Protein AF-A0A816VJY2-F1 (afdb_monomer_lite)

Radius of gyration: 34.93 Å; chains: 1; bounding box: 74×33×105 Å

Sequence (184 aa):
MNKKIMSILAKRDAAVLERDQASSAKKEALARPDPRCFYSFLPLLALAAREEALQQRDKALTERDKALIEKDDAFAALQHHVKSLNFALSEEKCCEGDDDWYCNDVGLIFDERRTMQVLVCTCTDSLHISVTNGGNGGWQSSCCTATLSQHPLPQVPNKRHSRVGGKKMSGNVFSRLLSLAEMI

pLDDT: mean 71.26, std 17.76, range [32.16, 97.38]

Secondary structure (DSSP, 8-state):
--HHHHHHHHHHHHHHHHHHHHHHHHHHHHHS--TT-HHHHHHHHHHHHHHHHHHHHHHHHHHHHHHHHHHHHHHHHHHHHHHHHHHHHHS--------------------TT--------TTSSS----EEE-GGG-EEESSB-SS-B-SSPPBPTTSTTPBPP-PBPPHHHHHHHHHHHTT-

Organism: Brassica napus (NCBI:txid3708)

InterPro domains:
  IPR010409 GAGA-binding transcriptional activator [PF06217] (1-86)
  IPR010409 GAGA-binding transcriptional activator [PF06217] (110-179)
  IPR010409 GAGA-binding transcriptional activator [PTHR31421] (114-179)
  IPR010409 GAGA-binding transcriptional activator [SM01226] (1-179)

Foldseek 3Di:
DDPVVVVVVVVVVVVVVVVVVVVVVVVVVVVPDDVVPVPVCVVVVVVVVVVVVVVVVVVVVVVVVVVVVVVVVVVVVVVVVVVVVVVVVVVPDPDDDDDDDDPDDDDPPPPPPPPPPQDDDPLDPDRDSQWDAPPPQGIWGQAAAPVGGGPRADCDPPDPPHHDIHDTDGNVVRVVVVVVVVVD

Structure (mmCIF, N/CA/C/O backbone):
data_AF-A0A816VJY2-F1
#
_entry.id   AF-A0A816VJY2-F1
#
loop_
_atom_site.group_PDB
_atom_site.id
_atom_site.type_symbol
_atom_site.label_atom_id
_atom_site.label_alt_id
_atom_site.label_comp_id
_atom_site.label_asym_id
_atom_site.label_entity_id
_atom_site.label_seq_id
_atom_site.pdbx_PDB_ins_code
_atom_site.Cartn_x
_atom_site.Cartn_y
_atom_site.Cartn_z
_atom_site.occupancy
_atom_site.B_iso_or_equiv
_atom_site.auth_seq_id
_atom_site.auth_comp_id
_atom_site.auth_asym_id
_atom_site.auth_atom_id
_atom_site.pdbx_PDB_model_num
ATOM 1 N N . MET A 1 1 ? 17.382 -5.818 57.365 1.00 59.31 1 MET A N 1
ATOM 2 C CA . MET A 1 1 ? 15.947 -5.475 57.207 1.00 59.31 1 MET A CA 1
ATOM 3 C C . MET A 1 1 ? 15.169 -5.983 58.414 1.00 59.31 1 MET A C 1
ATOM 5 O O . MET A 1 1 ? 15.406 -7.106 58.841 1.00 59.31 1 MET A O 1
ATOM 9 N N . ASN A 1 2 ? 14.311 -5.163 59.023 1.00 86.12 2 ASN A N 1
ATOM 10 C CA . ASN A 1 2 ? 13.613 -5.536 60.259 1.00 86.12 2 ASN A CA 1
ATOM 11 C C . ASN A 1 2 ? 12.489 -6.551 59.958 1.00 86.12 2 ASN A C 1
ATOM 13 O O . ASN A 1 2 ? 11.699 -6.325 59.042 1.00 86.12 2 ASN A O 1
ATOM 17 N N . LYS A 1 3 ? 12.385 -7.648 60.725 1.00 84.19 3 LYS A N 1
ATOM 18 C CA . LYS A 1 3 ? 11.375 -8.713 60.511 1.00 84.19 3 LYS A CA 1
ATOM 19 C C . LYS A 1 3 ? 9.937 -8.171 60.495 1.00 84.19 3 LYS A C 1
ATOM 21 O O . LYS A 1 3 ? 9.092 -8.674 59.761 1.00 84.19 3 LYS A O 1
ATOM 26 N N . LYS A 1 4 ? 9.674 -7.098 61.249 1.00 84.75 4 LYS A N 1
ATOM 27 C CA . LYS A 1 4 ? 8.376 -6.406 61.257 1.00 84.75 4 LYS A CA 1
ATOM 28 C C . LYS A 1 4 ? 8.076 -5.703 59.931 1.00 84.75 4 LYS A C 1
ATOM 30 O O . LYS A 1 4 ? 6.946 -5.756 59.469 1.00 84.75 4 LYS A O 1
ATOM 35 N N . ILE A 1 5 ? 9.084 -5.104 59.296 1.00 86.81 5 ILE A N 1
ATOM 36 C CA . ILE A 1 5 ? 8.931 -4.412 58.007 1.00 86.81 5 ILE A CA 1
ATOM 37 C C . ILE A 1 5 ? 8.571 -5.421 56.909 1.00 86.81 5 ILE A C 1
ATOM 39 O O . ILE A 1 5 ? 7.642 -5.178 56.150 1.00 86.81 5 ILE A O 1
ATOM 43 N N . MET A 1 6 ? 9.209 -6.596 56.892 1.00 84.25 6 MET A N 1
ATOM 44 C CA . MET A 1 6 ? 8.864 -7.676 55.953 1.00 84.25 6 MET A CA 1
ATOM 45 C C . MET A 1 6 ? 7.444 -8.213 56.154 1.00 84.25 6 MET A C 1
ATOM 47 O O . MET A 1 6 ? 6.725 -8.434 55.188 1.00 84.25 6 MET A O 1
ATOM 51 N N . SER A 1 7 ? 7.018 -8.372 57.410 1.00 89.31 7 SER A N 1
ATOM 52 C CA . SER A 1 7 ? 5.649 -8.783 57.747 1.00 89.31 7 SER A CA 1
ATOM 53 C C . SER A 1 7 ? 4.601 -7.766 57.278 1.00 89.31 7 SER A C 1
ATOM 55 O O . SER A 1 7 ? 3.540 -8.151 56.795 1.00 89.31 7 SER A O 1
ATOM 57 N N . ILE A 1 8 ? 4.896 -6.468 57.390 1.00 89.06 8 ILE A N 1
ATOM 58 C CA . ILE A 1 8 ? 3.996 -5.393 56.954 1.00 89.06 8 ILE A CA 1
ATOM 59 C C . ILE A 1 8 ? 3.926 -5.320 55.424 1.00 89.06 8 ILE A C 1
ATOM 61 O O . ILE A 1 8 ? 2.829 -5.197 54.884 1.00 89.06 8 ILE A O 1
ATOM 65 N N . LEU A 1 9 ? 5.062 -5.437 54.731 1.00 86.31 9 LEU A N 1
ATOM 66 C CA . LEU A 1 9 ? 5.108 -5.453 53.265 1.00 86.31 9 LEU A CA 1
ATOM 67 C C . LEU A 1 9 ? 4.365 -6.667 52.701 1.00 86.31 9 LEU A C 1
ATOM 69 O O . LEU A 1 9 ? 3.466 -6.486 51.895 1.00 86.31 9 LEU A O 1
ATOM 73 N N . ALA A 1 10 ? 4.604 -7.867 53.237 1.00 88.31 10 ALA A N 1
ATOM 74 C CA . ALA A 1 10 ? 3.893 -9.073 52.813 1.00 88.31 10 ALA A CA 1
ATOM 75 C C . ALA A 1 10 ? 2.367 -8.963 52.997 1.00 88.31 10 ALA A C 1
ATOM 77 O O . ALA A 1 10 ? 1.599 -9.384 52.136 1.00 88.31 10 ALA A O 1
ATOM 78 N N . LYS A 1 11 ? 1.908 -8.353 54.099 1.00 93.50 11 LYS A N 1
ATOM 79 C CA . LYS A 1 11 ? 0.476 -8.093 54.326 1.00 93.50 11 LYS A CA 1
ATOM 80 C C . LYS A 1 11 ? -0.091 -7.064 53.354 1.00 93.50 11 LYS A C 1
ATOM 82 O O . LYS A 1 11 ? -1.226 -7.207 52.910 1.00 93.50 11 LYS A O 1
ATOM 87 N N . ARG A 1 12 ? 0.677 -6.020 53.040 1.00 94.12 12 ARG A N 1
ATOM 88 C CA . ARG A 1 12 ? 0.283 -4.998 52.070 1.00 94.12 12 ARG A CA 1
ATOM 89 C C . ARG A 1 12 ? 0.207 -5.587 50.664 1.00 94.12 12 ARG A C 1
ATOM 91 O O . ARG A 1 12 ? -0.765 -5.306 49.977 1.00 94.12 12 ARG A O 1
ATOM 98 N N . ASP A 1 13 ? 1.172 -6.406 50.271 1.00 94.31 13 ASP A N 1
ATOM 99 C CA . ASP A 1 13 ? 1.213 -7.045 48.956 1.00 94.31 13 ASP A CA 1
ATOM 100 C C . ASP A 1 13 ? 0.058 -8.040 48.797 1.00 94.31 13 ASP A C 1
ATOM 102 O O . ASP A 1 13 ? -0.634 -8.005 47.783 1.00 94.31 13 ASP A O 1
ATOM 106 N N . ALA A 1 14 ? -0.256 -8.820 49.839 1.00 93.19 14 ALA A N 1
ATOM 107 C CA . ALA A 1 14 ? -1.463 -9.646 49.872 1.00 93.19 14 ALA A CA 1
ATOM 108 C C . ALA A 1 14 ? -2.741 -8.795 49.746 1.00 93.19 14 ALA A C 1
ATOM 110 O O . ALA A 1 14 ? -3.601 -9.084 48.924 1.00 93.19 14 ALA A O 1
ATOM 111 N N . ALA A 1 15 ? -2.848 -7.689 50.487 1.00 93.81 15 ALA A N 1
ATOM 112 C CA . ALA A 1 15 ? -4.004 -6.793 50.401 1.00 93.81 15 ALA A CA 1
ATOM 113 C C . ALA A 1 15 ? -4.119 -6.061 49.048 1.00 93.81 15 ALA A C 1
ATOM 115 O O . ALA A 1 15 ? -5.211 -5.655 48.651 1.00 93.81 15 ALA A O 1
ATOM 116 N N . VAL A 1 16 ? -3.003 -5.833 48.353 1.00 93.00 16 VAL A N 1
ATOM 117 C CA . VAL A 1 16 ? -2.990 -5.291 46.989 1.00 93.00 16 VAL A CA 1
ATOM 118 C C . VAL A 1 16 ? -3.475 -6.348 46.007 1.00 93.00 16 VAL A C 1
ATOM 120 O O . VAL A 1 16 ? -4.380 -6.052 45.234 1.00 93.00 16 VAL A O 1
ATOM 123 N N . LEU A 1 17 ? -2.967 -7.575 46.116 1.00 90.50 17 LEU A N 1
ATOM 124 C CA . LEU A 1 17 ? -3.372 -8.698 45.278 1.00 90.50 17 LEU A CA 1
ATOM 125 C C . LEU A 1 17 ? -4.879 -8.978 45.387 1.00 90.50 17 LEU A C 1
ATOM 127 O O . LEU A 1 17 ? -5.555 -9.078 44.370 1.00 90.50 17 LEU A O 1
ATOM 131 N N . GLU A 1 18 ? -5.424 -9.011 46.604 1.00 92.75 18 GLU A N 1
ATOM 132 C CA . GLU A 1 18 ? -6.861 -9.206 46.859 1.00 92.75 18 GLU A CA 1
ATOM 133 C C . GLU A 1 18 ? -7.718 -8.080 46.261 1.00 92.75 18 GLU A C 1
ATOM 135 O O . GLU A 1 18 ? -8.782 -8.317 45.692 1.00 92.75 18 GLU A O 1
ATOM 140 N N . ARG A 1 19 ? -7.252 -6.828 46.341 1.00 92.62 19 ARG A N 1
ATOM 141 C CA . ARG A 1 19 ? -7.950 -5.686 45.734 1.00 92.62 19 ARG A CA 1
ATOM 142 C C . ARG A 1 19 ? -7.937 -5.767 44.216 1.00 92.62 19 ARG A C 1
ATOM 144 O O . ARG A 1 19 ? -8.938 -5.437 43.586 1.00 92.62 19 ARG A O 1
ATOM 151 N N . ASP A 1 20 ? -6.815 -6.174 43.639 1.00 91.12 20 ASP A N 1
ATOM 152 C CA . ASP A 1 20 ? -6.662 -6.293 42.195 1.00 91.12 20 ASP A CA 1
ATOM 153 C C . ASP A 1 20 ? -7.500 -7.460 41.660 1.00 91.12 20 ASP A C 1
ATOM 155 O O . ASP A 1 20 ? -8.169 -7.291 40.643 1.00 91.12 20 ASP A O 1
ATOM 159 N N . GLN A 1 21 ? -7.583 -8.572 42.399 1.00 92.12 21 GLN A N 1
ATOM 160 C CA . GLN A 1 21 ? -8.510 -9.680 42.137 1.00 92.12 21 GLN A CA 1
ATOM 161 C C . GLN A 1 21 ? -9.979 -9.256 42.278 1.00 92.12 21 GLN A C 1
ATOM 163 O O . GLN A 1 21 ? -10.809 -9.584 41.434 1.00 92.12 21 GLN A O 1
ATOM 168 N N . ALA A 1 22 ? -10.324 -8.471 43.299 1.00 88.25 22 ALA A N 1
ATOM 169 C CA . ALA A 1 22 ? -11.673 -7.925 43.447 1.00 88.25 22 ALA A CA 1
ATOM 170 C C . ALA A 1 22 ? -12.011 -6.922 42.328 1.00 88.25 22 ALA A C 1
ATOM 172 O O . ALA A 1 22 ? -13.150 -6.853 41.867 1.00 88.25 22 ALA A O 1
ATOM 173 N N . SER A 1 23 ? -11.025 -6.149 41.866 1.00 78.31 23 SER A N 1
ATOM 174 C CA . SER A 1 23 ? -11.162 -5.201 40.759 1.00 78.31 23 SER A CA 1
ATOM 175 C C . SER A 1 23 ? -11.310 -5.921 39.420 1.00 78.31 23 SER A C 1
ATOM 177 O O . SER A 1 23 ? -12.161 -5.532 38.621 1.00 78.31 23 SER A O 1
ATOM 179 N N . SER A 1 24 ? -10.552 -6.995 39.176 1.00 80.81 24 SER A N 1
ATOM 180 C CA . SER A 1 24 ? -10.701 -7.822 37.976 1.00 80.81 24 SER A CA 1
ATOM 181 C C . SER A 1 24 ? -12.036 -8.565 37.975 1.00 80.81 24 SER A C 1
ATOM 183 O O . SER A 1 24 ? -12.754 -8.474 36.985 1.00 80.81 24 SER A O 1
ATOM 185 N N . ALA A 1 25 ? -12.447 -9.160 39.099 1.00 82.50 25 ALA A N 1
ATOM 186 C CA . ALA A 1 25 ? -13.754 -9.804 39.239 1.00 82.50 25 ALA A CA 1
ATOM 187 C C . ALA A 1 25 ? -14.914 -8.810 39.059 1.00 82.50 25 ALA A C 1
ATOM 189 O O . ALA A 1 25 ? -15.910 -9.113 38.406 1.00 82.50 25 ALA A O 1
ATOM 190 N N . LYS A 1 26 ? -14.789 -7.581 39.581 1.00 79.88 26 LYS A N 1
ATOM 191 C CA . LYS A 1 26 ? -15.783 -6.518 39.375 1.00 79.88 26 LYS A CA 1
ATOM 192 C C . LYS A 1 26 ? -15.830 -6.049 37.920 1.00 79.88 26 LYS A C 1
ATOM 194 O O . LYS A 1 26 ? -16.917 -5.786 37.415 1.00 79.88 26 LYS A O 1
ATOM 199 N N . LYS A 1 27 ? -14.681 -5.944 37.243 1.00 77.50 27 LYS A N 1
ATOM 200 C CA . LYS A 1 27 ? -14.611 -5.639 35.804 1.00 77.50 27 LYS A CA 1
ATOM 201 C C . LYS A 1 27 ? -15.252 -6.744 34.972 1.00 77.50 27 LYS A C 1
ATOM 203 O O . LYS A 1 27 ? -15.983 -6.430 34.046 1.00 77.50 27 LYS A O 1
ATOM 208 N N . GLU A 1 28 ? -15.041 -8.004 35.330 1.00 74.06 28 GLU A N 1
ATOM 209 C CA . GLU A 1 28 ? -15.645 -9.164 34.670 1.00 74.06 28 GLU A CA 1
ATOM 210 C C . GLU A 1 28 ? -17.163 -9.237 34.913 1.00 74.06 28 GLU A C 1
ATOM 212 O O . GLU A 1 28 ? -17.935 -9.513 33.998 1.00 74.06 28 GLU A O 1
ATOM 217 N N . ALA A 1 29 ? -17.623 -8.870 36.114 1.00 71.56 29 ALA A N 1
ATOM 218 C CA . ALA A 1 29 ? -19.044 -8.728 36.426 1.00 71.56 29 ALA A CA 1
ATOM 219 C C . ALA A 1 29 ? -19.709 -7.551 35.689 1.00 71.56 29 ALA A C 1
ATOM 221 O O . ALA A 1 29 ? -20.860 -7.676 35.287 1.00 71.56 29 ALA A O 1
ATOM 222 N N . LEU A 1 30 ? -18.998 -6.433 35.477 1.00 67.25 30 LEU A N 1
ATOM 223 C CA . LEU A 1 30 ? -19.461 -5.318 34.635 1.00 67.25 30 LEU A CA 1
ATOM 224 C C . LEU A 1 30 ? -19.390 -5.634 33.135 1.00 67.25 30 LEU A C 1
ATOM 226 O O . LEU A 1 30 ? -20.190 -5.110 32.365 1.00 67.25 30 LEU A O 1
ATOM 230 N N . ALA A 1 31 ? -18.443 -6.477 32.721 1.00 66.81 31 ALA A N 1
ATOM 231 C CA . ALA A 1 31 ? -18.382 -7.029 31.372 1.00 66.81 31 ALA A CA 1
ATOM 232 C C . ALA A 1 31 ? -19.520 -8.029 31.123 1.00 66.81 31 ALA A C 1
ATOM 234 O O . ALA A 1 31 ? -19.847 -8.308 29.969 1.00 66.81 31 ALA A O 1
ATOM 235 N N . ARG A 1 32 ? -20.156 -8.536 32.192 1.00 62.22 32 ARG A N 1
ATOM 236 C CA . ARG A 1 32 ? -21.407 -9.279 32.103 1.00 62.22 32 ARG A CA 1
ATOM 237 C C . ARG A 1 32 ? -22.553 -8.293 31.834 1.00 62.22 32 ARG A C 1
ATOM 239 O O . ARG A 1 32 ? -22.927 -7.521 32.713 1.00 62.22 32 ARG A O 1
ATOM 246 N N . PRO A 1 33 ? -23.124 -8.299 30.628 1.00 64.19 33 PRO A N 1
ATOM 247 C CA . PRO A 1 33 ? -24.104 -7.306 30.225 1.00 64.19 33 PRO A CA 1
ATOM 248 C C . PRO A 1 33 ? -25.471 -7.673 30.781 1.00 64.19 33 PRO A C 1
ATOM 250 O O . PRO A 1 33 ? -25.868 -8.840 30.767 1.00 64.19 33 PRO A O 1
ATOM 253 N N . ASP A 1 34 ? -26.203 -6.668 31.249 1.00 63.69 34 ASP A N 1
ATOM 254 C CA . ASP A 1 34 ? -27.558 -6.845 31.755 1.00 63.69 34 ASP A CA 1
ATOM 255 C C . ASP A 1 34 ? -28.472 -7.399 30.634 1.00 63.69 34 ASP A C 1
ATOM 257 O O . ASP A 1 34 ? -28.617 -6.753 29.587 1.00 63.69 34 ASP A O 1
ATOM 261 N N . PRO A 1 35 ? -29.102 -8.580 30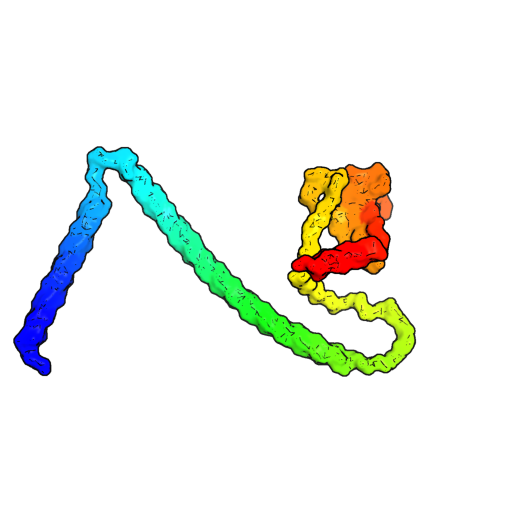.805 1.00 63.22 35 PRO A N 1
ATOM 262 C CA . PRO A 1 35 ? -29.926 -9.210 29.768 1.00 63.22 35 PRO 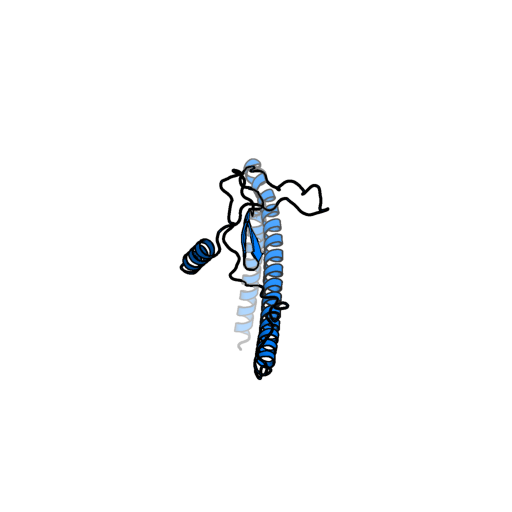A CA 1
ATOM 263 C C . PRO A 1 35 ? -31.168 -8.390 29.384 1.00 63.22 35 PRO A C 1
ATOM 265 O O . PRO A 1 35 ? -31.820 -8.686 28.383 1.00 63.22 35 PRO A O 1
ATOM 268 N N . ARG A 1 36 ? -31.500 -7.341 30.148 1.00 62.25 36 ARG A N 1
ATOM 269 C CA . ARG A 1 36 ? -32.596 -6.407 29.851 1.00 62.25 36 ARG A CA 1
ATOM 270 C C . ARG A 1 36 ? -32.274 -5.403 28.733 1.00 62.25 36 ARG A C 1
ATOM 272 O O . ARG A 1 36 ? -33.197 -4.817 28.177 1.00 62.25 36 ARG A O 1
ATOM 279 N N . CYS A 1 37 ? -31.006 -5.244 28.346 1.00 60.88 37 CYS A N 1
ATOM 280 C CA . CYS A 1 37 ? -30.547 -4.294 27.320 1.00 60.88 37 CYS A CA 1
ATOM 281 C C . CYS A 1 37 ? -30.286 -4.963 25.952 1.00 60.88 37 CYS A C 1
ATOM 283 O O . CYS A 1 37 ? -29.296 -4.691 25.273 1.00 60.88 37 CYS A O 1
ATOM 285 N N . PHE A 1 38 ? -31.187 -5.856 25.540 1.00 59.09 38 PHE A N 1
ATOM 286 C CA . PHE A 1 38 ? -31.054 -6.739 24.373 1.00 59.09 38 PHE A CA 1
ATOM 287 C C . PHE A 1 38 ? -30.699 -6.018 23.051 1.00 59.09 38 PHE A C 1
ATOM 289 O O . PHE A 1 38 ? -29.926 -6.538 22.249 1.00 59.09 38 PHE A O 1
ATOM 296 N N . TYR A 1 39 ? -31.190 -4.791 22.841 1.00 60.66 39 TYR A N 1
ATOM 297 C CA . TYR A 1 39 ? -30.964 -4.025 21.604 1.00 60.66 39 TYR A CA 1
ATOM 298 C C . TYR A 1 39 ? -29.631 -3.264 21.545 1.00 60.66 39 TYR A C 1
ATOM 300 O O . TYR A 1 39 ? -29.168 -2.942 20.454 1.00 60.66 39 TYR A O 1
ATOM 308 N N . SER A 1 40 ? -28.973 -3.008 22.678 1.00 60.91 40 SER A N 1
ATOM 309 C CA . SER A 1 40 ? -27.663 -2.338 22.707 1.00 60.91 40 SER A CA 1
ATOM 310 C C . SER A 1 40 ? -26.483 -3.313 22.728 1.00 60.91 40 SER A C 1
ATOM 312 O O . SER A 1 40 ? -25.340 -2.871 22.659 1.00 60.91 40 SER A O 1
ATOM 314 N N . PHE A 1 41 ? -26.735 -4.625 22.826 1.00 61.78 41 PHE A N 1
ATOM 315 C CA . PHE A 1 41 ? -25.690 -5.636 23.026 1.00 61.78 41 PHE A CA 1
ATOM 316 C C . PHE A 1 41 ? -25.299 -6.435 21.768 1.00 61.78 41 PHE A C 1
ATOM 318 O O . PHE A 1 41 ? -24.153 -6.863 21.646 1.00 61.78 41 PHE A O 1
ATOM 325 N N . LEU A 1 42 ? -26.194 -6.551 20.779 1.00 62.09 42 LEU A N 1
ATOM 326 C CA . LEU A 1 42 ? -25.863 -7.062 19.436 1.00 62.09 42 LEU A CA 1
ATOM 327 C C . LEU A 1 42 ? -24.631 -6.383 18.791 1.00 62.09 42 LEU A C 1
ATOM 329 O O . LEU A 1 42 ? -23.819 -7.087 18.188 1.00 62.09 42 LEU A O 1
ATOM 333 N N . PRO A 1 43 ? -24.423 -5.059 18.944 1.00 64.38 43 PRO A N 1
ATOM 334 C CA . PRO A 1 43 ? -23.211 -4.396 18.475 1.00 64.38 43 PRO A CA 1
ATOM 335 C C . PRO A 1 43 ? -21.931 -4.873 19.168 1.00 64.38 43 PRO A C 1
ATOM 337 O O . PRO A 1 43 ? -20.887 -4.878 18.529 1.00 64.38 43 PRO A O 1
ATOM 340 N N . LEU A 1 44 ? -21.972 -5.290 20.440 1.00 66.19 44 LEU A N 1
ATOM 341 C CA . LEU A 1 44 ? -20.755 -5.593 21.205 1.00 66.19 44 LEU A CA 1
ATOM 342 C C . LEU A 1 44 ? -20.089 -6.901 20.757 1.00 66.19 44 LEU A C 1
ATOM 344 O O . LEU A 1 44 ? -18.869 -6.961 20.645 1.00 66.19 44 LEU A O 1
ATOM 348 N N . LEU A 1 45 ? -20.880 -7.924 20.420 1.00 67.31 45 LEU A N 1
ATOM 349 C CA . LEU A 1 45 ? -20.351 -9.173 19.859 1.00 67.31 45 LEU A CA 1
ATOM 350 C C . LEU A 1 45 ? -19.760 -8.952 18.453 1.00 67.31 45 LEU A C 1
ATOM 352 O O . LEU A 1 45 ? -18.731 -9.522 18.100 1.00 67.31 45 LEU A O 1
ATOM 356 N N . ALA A 1 46 ? -20.391 -8.077 17.663 1.00 66.88 46 ALA A N 1
ATOM 357 C CA . ALA A 1 46 ? -19.897 -7.680 16.347 1.00 66.88 46 ALA A CA 1
ATOM 358 C C . ALA A 1 46 ? -18.632 -6.804 16.426 1.00 66.88 46 ALA A C 1
ATOM 360 O O . ALA A 1 46 ? -17.784 -6.868 15.537 1.00 66.88 46 ALA A O 1
ATOM 361 N N . LEU A 1 47 ? -18.494 -5.995 17.480 1.00 72.25 47 LEU A N 1
ATOM 362 C CA . LEU A 1 47 ? -17.293 -5.210 17.764 1.00 72.25 47 LEU A CA 1
ATOM 363 C C . LEU A 1 47 ? -16.131 -6.112 18.182 1.00 72.25 47 LEU A C 1
ATOM 365 O O . LEU A 1 47 ? -15.058 -5.966 17.614 1.00 72.25 47 LEU A O 1
ATOM 369 N N . ALA A 1 48 ? -16.358 -7.101 19.051 1.00 76.56 48 ALA A N 1
ATOM 370 C CA . ALA A 1 48 ? -15.332 -8.077 19.422 1.00 76.56 48 ALA A CA 1
ATOM 371 C C . ALA A 1 48 ? -14.816 -8.865 18.201 1.00 76.56 48 ALA A C 1
ATOM 373 O O . ALA A 1 48 ? -13.612 -8.946 17.973 1.00 76.56 48 ALA A O 1
ATOM 374 N N . ALA A 1 49 ? -15.719 -9.343 17.335 1.00 78.00 49 ALA A N 1
ATOM 375 C CA . ALA A 1 49 ? -15.332 -10.011 16.089 1.00 78.00 49 ALA A CA 1
ATOM 376 C C . ALA A 1 49 ? -14.555 -9.086 15.126 1.00 78.00 49 ALA A C 1
ATOM 378 O O . ALA A 1 49 ? -13.655 -9.526 14.408 1.00 78.00 49 ALA A O 1
ATOM 379 N N . ARG A 1 50 ? -14.881 -7.786 15.099 1.00 84.88 50 ARG A N 1
ATOM 380 C CA . ARG A 1 50 ? -14.125 -6.787 14.328 1.00 84.88 50 ARG A CA 1
ATOM 381 C C . ARG A 1 50 ? -12.754 -6.509 14.926 1.00 84.88 50 ARG A C 1
ATOM 383 O O . ARG A 1 50 ? -11.804 -6.375 14.167 1.00 84.88 50 ARG A O 1
ATOM 390 N N . GLU A 1 51 ? -12.646 -6.408 16.242 1.00 89.44 51 GLU A N 1
ATOM 391 C CA . GLU A 1 51 ? -11.378 -6.190 16.937 1.00 89.44 51 GLU A CA 1
ATOM 392 C C . GLU A 1 51 ? -10.419 -7.361 16.710 1.00 89.44 51 GLU A C 1
ATOM 394 O O . GLU A 1 51 ? -9.252 -7.135 16.399 1.00 89.44 51 GLU A O 1
ATOM 399 N N . GLU A 1 52 ? -10.913 -8.601 16.726 1.00 89.06 52 GLU A N 1
ATOM 400 C CA . GLU A 1 52 ? -10.123 -9.781 16.356 1.00 89.06 52 GLU A CA 1
ATOM 401 C C . GLU A 1 52 ? -9.645 -9.719 14.896 1.00 89.06 52 GLU A C 1
ATOM 403 O O . GLU A 1 52 ? -8.470 -9.968 14.611 1.00 89.06 52 GLU A O 1
ATOM 408 N N . ALA A 1 53 ? -10.520 -9.328 13.963 1.00 88.25 53 ALA A N 1
ATOM 409 C CA . ALA A 1 53 ? -10.160 -9.170 12.554 1.00 88.25 53 ALA A CA 1
ATOM 410 C C .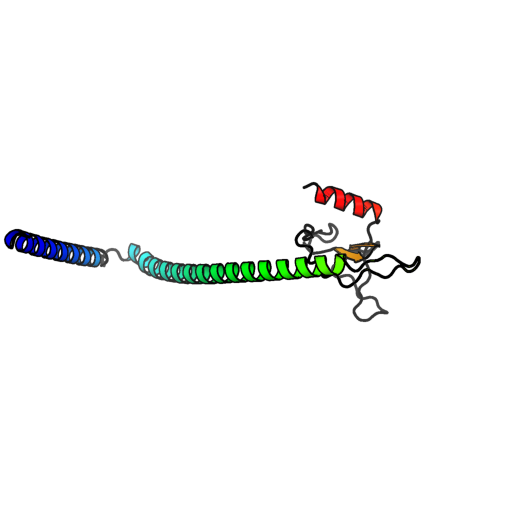 ALA A 1 53 ? -9.141 -8.037 12.325 1.00 88.25 53 ALA A C 1
ATOM 412 O O . ALA A 1 53 ? -8.238 -8.166 11.495 1.00 88.25 53 ALA A O 1
ATOM 413 N N . LEU A 1 54 ? -9.256 -6.931 13.064 1.00 90.69 54 LEU A N 1
ATOM 414 C CA . LEU A 1 54 ? -8.286 -5.836 13.034 1.00 90.69 54 LEU A CA 1
ATOM 415 C C . LEU A 1 54 ? -6.943 -6.284 13.607 1.00 90.69 54 LEU A C 1
ATOM 417 O O . LEU A 1 54 ? -5.918 -6.065 12.973 1.00 90.69 54 LEU A O 1
ATOM 421 N N . GLN A 1 55 ? -6.941 -7.020 14.717 1.00 94.25 55 GLN A N 1
ATOM 422 C CA . GLN A 1 55 ? -5.714 -7.548 15.305 1.00 94.25 55 GLN A CA 1
ATOM 423 C C . GLN A 1 55 ? -5.002 -8.538 14.371 1.00 94.25 55 GLN A C 1
ATOM 425 O O . GLN A 1 55 ? -3.773 -8.556 14.303 1.00 94.25 55 GLN A O 1
ATOM 430 N N . GLN A 1 56 ? -5.750 -9.362 13.634 1.00 94.25 56 GLN A N 1
ATOM 431 C CA . GLN A 1 56 ? -5.180 -10.234 12.604 1.00 94.25 56 GLN A CA 1
ATOM 432 C C . GLN A 1 56 ? -4.562 -9.429 11.455 1.00 94.25 56 GLN A C 1
ATOM 434 O O . GLN A 1 56 ? -3.456 -9.741 11.016 1.00 94.25 56 GLN A O 1
ATOM 439 N N . ARG A 1 57 ? -5.237 -8.370 10.995 1.00 95.25 57 ARG A N 1
ATOM 440 C CA . ARG A 1 57 ? -4.699 -7.467 9.968 1.00 95.25 57 ARG A CA 1
ATOM 441 C C . ARG A 1 57 ? -3.440 -6.752 10.432 1.00 95.25 57 ARG A C 1
ATOM 443 O O . ARG A 1 57 ? -2.481 -6.703 9.672 1.00 95.25 57 ARG A O 1
ATOM 450 N N . ASP A 1 58 ? -3.427 -6.233 11.651 1.00 96.44 58 ASP A N 1
ATOM 451 C CA . ASP A 1 58 ? -2.273 -5.519 12.194 1.00 96.44 58 ASP A CA 1
ATOM 452 C C . ASP A 1 58 ? -1.064 -6.453 12.310 1.00 96.44 58 ASP A C 1
ATOM 454 O O . ASP A 1 58 ? 0.034 -6.084 11.903 1.00 96.44 58 ASP A O 1
ATOM 458 N N . LYS A 1 59 ? -1.265 -7.707 12.740 1.00 96.19 59 LYS A N 1
ATOM 459 C CA . LYS A 1 59 ? -0.213 -8.738 12.700 1.00 96.19 59 LYS A CA 1
ATOM 460 C C . LYS A 1 59 ? 0.323 -8.942 11.281 1.00 96.19 59 LYS A C 1
ATOM 462 O O . LYS A 1 59 ? 1.530 -8.833 11.076 1.00 96.19 59 LYS A O 1
ATOM 467 N N . ALA A 1 60 ? -0.556 -9.134 10.299 1.00 95.00 60 ALA A N 1
ATOM 468 C CA . ALA A 1 60 ? -0.152 -9.305 8.903 1.00 95.00 60 ALA A CA 1
ATOM 469 C C . ALA A 1 60 ? 0.587 -8.074 8.338 1.00 95.00 60 ALA A C 1
ATOM 471 O O . ALA A 1 60 ? 1.540 -8.221 7.576 1.00 95.00 60 ALA A O 1
ATOM 472 N N . LEU A 1 61 ? 0.192 -6.857 8.728 1.00 95.44 61 LEU A N 1
ATOM 473 C CA . LEU A 1 61 ? 0.889 -5.629 8.340 1.00 95.44 61 LEU A CA 1
ATOM 474 C C . LEU A 1 61 ? 2.283 -5.558 8.960 1.00 95.44 61 LEU A C 1
ATOM 476 O O . LEU A 1 61 ? 3.236 -5.281 8.242 1.00 95.44 61 LEU A O 1
ATOM 480 N N . THR A 1 62 ? 2.430 -5.892 10.245 1.00 95.62 62 THR A N 1
ATOM 481 C CA . THR A 1 62 ? 3.756 -5.929 10.882 1.00 95.62 62 THR A CA 1
ATOM 482 C C . THR A 1 62 ? 4.679 -6.978 10.264 1.00 95.62 62 THR A C 1
ATOM 484 O O . THR A 1 62 ? 5.878 -6.743 10.150 1.00 95.62 62 THR A O 1
ATOM 487 N N . GLU A 1 63 ? 4.147 -8.127 9.842 1.00 95.50 63 GLU A N 1
ATOM 488 C CA . GLU A 1 63 ? 4.912 -9.154 9.126 1.00 95.50 63 GLU A CA 1
ATOM 489 C C . GLU A 1 63 ? 5.330 -8.674 7.734 1.00 95.50 63 GLU A C 1
ATOM 491 O O . GLU A 1 63 ? 6.493 -8.809 7.355 1.00 95.50 63 GLU A O 1
ATOM 496 N N . ARG A 1 64 ? 4.412 -8.041 6.997 1.00 97.00 64 ARG A N 1
ATOM 497 C CA . ARG A 1 64 ? 4.702 -7.427 5.698 1.00 97.00 64 ARG A CA 1
ATOM 498 C C . ARG A 1 64 ? 5.770 -6.341 5.809 1.00 97.00 64 ARG A C 1
ATOM 500 O O . ARG A 1 64 ? 6.670 -6.296 4.978 1.00 97.00 64 ARG A O 1
ATOM 507 N N . ASP A 1 65 ? 5.678 -5.475 6.812 1.00 97.38 65 ASP A N 1
ATOM 508 C CA . ASP A 1 65 ? 6.621 -4.372 6.994 1.00 97.38 65 ASP A CA 1
ATOM 509 C C . ASP A 1 65 ? 8.027 -4.897 7.319 1.00 97.38 65 ASP A C 1
ATOM 511 O O . ASP A 1 65 ? 9.004 -4.384 6.780 1.00 97.38 65 ASP A O 1
ATOM 515 N N . LYS A 1 66 ? 8.144 -5.987 8.093 1.00 97.19 66 LYS A N 1
ATOM 516 C CA . LYS A 1 66 ? 9.424 -6.693 8.288 1.00 97.19 66 LYS A CA 1
ATOM 517 C C . LYS A 1 66 ? 9.992 -7.227 6.971 1.00 97.19 66 LYS A C 1
ATOM 519 O O . LYS A 1 66 ? 11.157 -6.988 6.678 1.00 97.19 66 LYS A O 1
ATOM 524 N N . ALA A 1 67 ? 9.167 -7.885 6.156 1.00 95.81 67 ALA A N 1
ATOM 525 C CA . ALA A 1 67 ? 9.600 -8.412 4.862 1.00 95.81 67 ALA A CA 1
ATOM 526 C C . ALA A 1 67 ? 10.027 -7.304 3.880 1.00 95.81 67 ALA A C 1
ATOM 528 O O . ALA A 1 67 ? 10.936 -7.500 3.075 1.00 95.81 67 ALA A O 1
ATOM 529 N N . LEU A 1 68 ? 9.389 -6.130 3.934 1.00 94.94 68 LEU A N 1
ATOM 530 C CA . LEU A 1 68 ? 9.785 -4.977 3.123 1.00 94.94 68 LEU A CA 1
ATOM 531 C C . LEU A 1 68 ? 11.143 -4.421 3.549 1.00 94.94 68 LEU A C 1
ATOM 533 O O . LEU A 1 68 ? 11.961 -4.154 2.675 1.00 94.94 68 LEU A O 1
ATOM 537 N N . ILE A 1 69 ? 11.400 -4.321 4.855 1.00 96.44 69 ILE A N 1
ATOM 538 C CA . ILE A 1 69 ? 12.712 -3.916 5.377 1.00 96.44 69 ILE A CA 1
ATOM 539 C C . ILE A 1 69 ? 13.796 -4.888 4.893 1.00 96.44 69 ILE A C 1
ATOM 541 O O . ILE A 1 69 ? 14.782 -4.454 4.308 1.00 96.44 69 ILE A O 1
ATOM 545 N N . GLU A 1 70 ? 13.581 -6.201 5.028 1.00 95.00 70 GLU A N 1
ATOM 546 C CA . GLU A 1 70 ? 14.530 -7.219 4.546 1.00 95.00 70 GLU A CA 1
ATOM 547 C C . GLU A 1 70 ? 14.772 -7.125 3.029 1.00 95.00 70 GLU A C 1
ATOM 549 O O . GLU A 1 70 ? 15.898 -7.284 2.549 1.00 95.00 70 GLU A O 1
ATOM 554 N N . LYS A 1 71 ? 13.722 -6.835 2.252 1.00 96.19 71 LYS A N 1
ATOM 555 C CA . LYS A 1 71 ? 13.832 -6.615 0.805 1.00 96.19 71 LYS A CA 1
ATOM 556 C C . LYS A 1 71 ? 14.646 -5.360 0.486 1.00 96.19 71 LYS A C 1
ATOM 558 O O . LYS A 1 71 ? 15.408 -5.372 -0.479 1.00 96.19 71 LYS A O 1
ATOM 563 N N . ASP A 1 72 ? 14.462 -4.277 1.231 1.00 95.25 72 ASP A N 1
ATOM 564 C CA . ASP A 1 72 ? 15.182 -3.020 1.016 1.00 95.25 72 ASP A CA 1
ATOM 565 C C . ASP A 1 72 ? 16.662 -3.155 1.409 1.00 95.25 72 ASP A C 1
ATOM 567 O O . ASP A 1 72 ? 17.528 -2.691 0.665 1.00 95.25 72 ASP A O 1
ATOM 571 N N . ASP A 1 73 ? 16.968 -3.904 2.471 1.00 95.50 73 ASP A N 1
ATOM 572 C CA . ASP A 1 73 ? 18.338 -4.278 2.842 1.00 95.50 73 ASP A CA 1
ATOM 573 C C . ASP A 1 73 ? 19.014 -5.109 1.735 1.00 95.50 73 ASP A C 1
ATOM 575 O O . ASP A 1 73 ? 20.145 -4.827 1.322 1.00 95.50 73 ASP A O 1
ATOM 579 N N . ALA A 1 74 ? 18.307 -6.103 1.183 1.00 93.62 74 ALA A N 1
ATOM 580 C CA . ALA A 1 74 ? 18.800 -6.899 0.058 1.00 93.62 74 ALA A CA 1
ATOM 581 C C . ALA A 1 74 ? 19.010 -6.048 -1.207 1.00 93.62 74 ALA A C 1
ATOM 583 O O . ALA A 1 74 ? 19.992 -6.227 -1.932 1.00 93.62 74 ALA A O 1
ATOM 584 N N . PHE A 1 75 ? 18.114 -5.095 -1.471 1.00 93.75 75 PHE A N 1
ATOM 585 C CA . PHE A 1 75 ? 18.237 -4.184 -2.605 1.00 93.75 75 PHE A CA 1
ATOM 586 C C . PHE A 1 75 ? 19.432 -3.239 -2.448 1.00 93.75 75 PHE A C 1
ATOM 588 O O . PHE A 1 75 ? 20.178 -3.050 -3.406 1.00 93.75 75 PHE A O 1
ATOM 595 N N . ALA A 1 76 ? 19.683 -2.717 -1.245 1.00 92.94 76 ALA A N 1
ATOM 596 C CA . ALA A 1 76 ? 20.863 -1.906 -0.953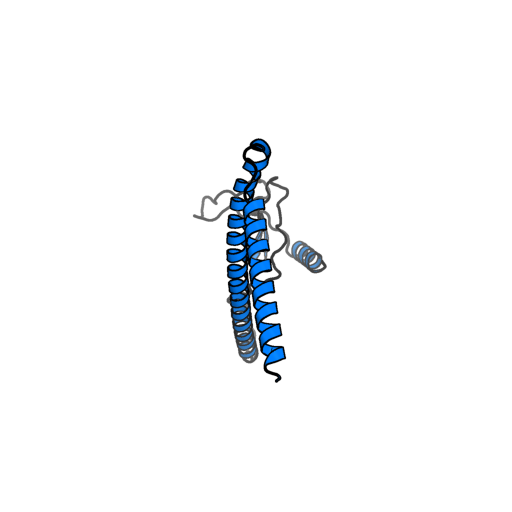 1.00 92.94 76 ALA A CA 1
ATOM 597 C C . ALA A 1 76 ? 22.170 -2.688 -1.187 1.00 92.94 76 ALA A C 1
ATOM 599 O O . ALA A 1 76 ? 23.110 -2.161 -1.792 1.00 92.94 76 ALA A O 1
ATOM 600 N N . ALA A 1 77 ? 22.220 -3.966 -0.794 1.00 90.62 77 ALA A N 1
ATOM 601 C CA . ALA A 1 77 ? 23.360 -4.839 -1.077 1.00 90.62 77 ALA A CA 1
ATOM 602 C C . ALA A 1 77 ? 23.568 -5.038 -2.590 1.00 90.62 77 ALA A C 1
ATOM 604 O O . ALA A 1 77 ? 24.686 -4.899 -3.094 1.00 90.62 77 ALA A O 1
ATOM 605 N N . LEU A 1 78 ? 22.492 -5.292 -3.342 1.00 90.00 78 LEU A N 1
ATOM 606 C CA . LEU A 1 78 ? 22.553 -5.411 -4.801 1.00 90.00 78 LEU A CA 1
ATOM 607 C C . LEU A 1 78 ? 22.989 -4.106 -5.471 1.00 90.00 78 LEU A C 1
ATOM 609 O O . LEU A 1 78 ? 23.820 -4.142 -6.374 1.00 90.00 78 LEU A O 1
ATOM 613 N N . GLN A 1 79 ? 22.500 -2.953 -5.014 1.00 87.94 79 GLN A N 1
ATOM 614 C CA . GLN A 1 79 ? 22.935 -1.654 -5.525 1.00 87.94 79 GLN A CA 1
ATOM 615 C C . GLN A 1 79 ? 24.429 -1.423 -5.298 1.00 87.94 79 GLN A C 1
ATOM 617 O O . GLN A 1 79 ? 25.103 -0.898 -6.184 1.00 87.94 79 GLN A O 1
ATOM 622 N N . HIS A 1 80 ? 24.973 -1.844 -4.154 1.00 85.44 80 HIS A N 1
ATOM 623 C CA . HIS A 1 80 ? 26.409 -1.767 -3.903 1.00 85.44 80 HIS A CA 1
ATOM 624 C C . HIS A 1 80 ? 27.201 -2.651 -4.877 1.00 85.44 80 HIS A C 1
ATOM 626 O O . HIS A 1 80 ? 28.203 -2.206 -5.438 1.00 85.44 80 HIS A O 1
ATOM 632 N N . HIS A 1 81 ? 26.728 -3.871 -5.149 1.00 83.38 81 HIS A N 1
ATOM 633 C CA . HIS A 1 81 ? 27.337 -4.748 -6.151 1.00 83.38 81 HIS A CA 1
ATOM 634 C C . HIS A 1 81 ? 27.254 -4.166 -7.564 1.00 83.38 81 HIS A C 1
ATOM 636 O O . HIS A 1 81 ? 28.263 -4.133 -8.262 1.00 83.38 81 HIS A O 1
ATOM 642 N N . VAL A 1 82 ? 26.099 -3.638 -7.975 1.00 84.88 82 VAL A N 1
ATOM 643 C CA . VAL A 1 82 ? 25.926 -2.978 -9.279 1.00 84.88 82 VAL A CA 1
ATOM 644 C C . VAL A 1 82 ? 26.835 -1.758 -9.396 1.00 84.88 82 VAL A C 1
ATOM 646 O O . VAL A 1 82 ? 27.489 -1.579 -10.417 1.00 84.88 82 VAL A O 1
ATOM 649 N N . LYS A 1 83 ? 26.946 -0.942 -8.344 1.00 83.50 83 LYS A N 1
ATOM 650 C CA . LYS A 1 83 ? 27.856 0.209 -8.316 1.00 83.50 83 LYS A CA 1
ATOM 651 C C . LYS A 1 83 ? 29.320 -0.224 -8.414 1.00 83.50 83 LYS A C 1
ATOM 653 O O . LYS A 1 83 ? 30.079 0.408 -9.139 1.00 83.50 83 LYS A O 1
ATOM 658 N N . SER A 1 84 ? 29.698 -1.309 -7.739 1.00 79.44 84 SER A N 1
ATOM 659 C CA . SER A 1 84 ? 31.036 -1.901 -7.828 1.00 79.44 84 SER A CA 1
ATOM 660 C C . SER A 1 84 ? 31.341 -2.442 -9.227 1.00 79.44 84 SER A C 1
ATOM 662 O O . SER A 1 84 ? 32.448 -2.245 -9.718 1.00 79.44 84 SER A O 1
ATOM 664 N N . LEU A 1 85 ? 30.377 -3.098 -9.880 1.00 79.06 85 LEU A N 1
ATOM 665 C CA . LEU A 1 85 ? 30.526 -3.602 -11.248 1.00 79.06 85 LEU A CA 1
ATOM 666 C C . LEU A 1 85 ? 30.597 -2.457 -12.258 1.00 79.06 85 LEU A C 1
ATOM 668 O O . LEU A 1 85 ? 31.460 -2.467 -13.123 1.00 79.06 85 LEU A O 1
ATOM 672 N N . ASN A 1 86 ? 29.750 -1.438 -12.117 1.00 71.94 86 ASN A N 1
ATOM 673 C CA . ASN A 1 86 ? 29.791 -0.249 -12.966 1.00 71.94 86 ASN A CA 1
ATOM 674 C C . ASN A 1 86 ? 31.109 0.518 -12.811 1.00 71.94 86 ASN A C 1
ATOM 676 O O . ASN A 1 86 ? 31.612 1.050 -13.794 1.00 71.94 86 ASN A O 1
ATOM 680 N N . PHE A 1 87 ? 31.682 0.554 -11.603 1.00 71.44 87 PHE A N 1
ATOM 681 C CA . PHE A 1 87 ? 33.009 1.121 -11.375 1.00 71.44 87 PHE A CA 1
ATOM 682 C C . PHE A 1 87 ? 34.097 0.301 -12.090 1.00 71.44 87 PHE A C 1
ATOM 684 O O . PHE A 1 87 ? 34.865 0.865 -12.864 1.00 71.44 87 PHE A O 1
ATOM 691 N N . ALA A 1 88 ? 34.099 -1.026 -11.935 1.00 68.50 88 ALA A N 1
ATOM 692 C CA . ALA A 1 88 ? 35.056 -1.907 -12.613 1.00 68.50 88 ALA A CA 1
ATOM 693 C C . ALA A 1 88 ? 34.947 -1.843 -14.151 1.00 68.50 88 ALA A C 1
ATOM 695 O O . ALA A 1 88 ? 35.953 -1.793 -14.847 1.00 68.50 88 ALA A O 1
ATOM 696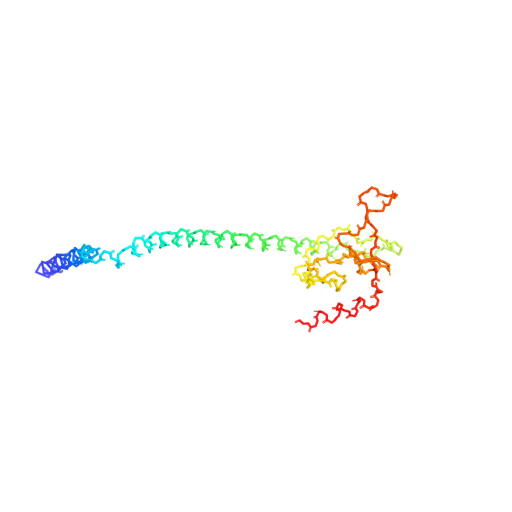 N N . LEU A 1 89 ? 33.727 -1.764 -14.686 1.00 57.84 89 LEU A N 1
ATOM 697 C CA . LEU A 1 89 ? 33.472 -1.620 -16.123 1.00 57.84 89 LEU A CA 1
ATOM 698 C C . LEU A 1 89 ? 33.778 -0.209 -16.654 1.00 57.84 89 LEU A C 1
ATOM 700 O O . LEU A 1 89 ? 33.875 -0.022 -17.865 1.00 57.84 89 LEU A O 1
ATOM 704 N N . SER A 1 90 ? 33.923 0.792 -15.777 1.00 54.09 90 SER A N 1
ATOM 705 C CA . SER A 1 90 ? 34.332 2.149 -16.165 1.00 54.09 90 SER A CA 1
ATOM 706 C C . SER A 1 90 ? 35.850 2.319 -16.289 1.00 54.09 90 SER A C 1
ATOM 708 O O . SER A 1 90 ? 36.291 3.259 -16.947 1.00 54.09 90 SER A O 1
ATOM 710 N N . GLU A 1 91 ? 36.643 1.399 -15.728 1.00 45.88 91 GLU A N 1
ATOM 711 C CA . GLU A 1 91 ? 38.107 1.368 -15.879 1.00 45.88 91 GLU A CA 1
ATOM 712 C C . GLU A 1 91 ? 38.565 0.623 -17.152 1.00 45.88 91 GLU A C 1
ATOM 714 O O . GLU A 1 91 ? 39.718 0.751 -17.557 1.00 45.88 91 GLU A O 1
ATOM 719 N N . GLU A 1 92 ? 37.664 -0.077 -17.852 1.00 45.19 92 GLU A N 1
ATOM 720 C CA . GLU A 1 92 ? 37.966 -0.858 -19.063 1.00 45.19 92 GLU A CA 1
ATOM 721 C C . GLU A 1 92 ? 37.458 -0.179 -20.354 1.00 45.19 92 GLU A C 1
ATOM 723 O O . GLU A 1 92 ? 36.807 -0.781 -21.206 1.00 45.19 92 GLU A O 1
ATOM 728 N N . LYS A 1 93 ? 37.756 1.116 -20.517 1.00 42.16 93 LYS A N 1
ATOM 729 C CA . LYS A 1 93 ? 37.659 1.808 -21.815 1.00 42.16 93 LYS A CA 1
ATOM 730 C C . LYS A 1 93 ? 38.915 2.635 -22.085 1.00 42.16 93 LYS A C 1
ATOM 732 O O . LYS A 1 93 ? 38.929 3.853 -21.934 1.00 42.16 93 LYS A O 1
ATOM 737 N N . CYS A 1 94 ? 39.965 1.958 -22.551 1.00 32.16 94 CYS A N 1
ATOM 738 C CA . CYS A 1 94 ? 40.899 2.582 -23.482 1.00 32.16 94 CYS A CA 1
ATOM 739 C C . CYS A 1 94 ? 40.182 2.694 -24.829 1.00 32.16 94 CYS A C 1
ATOM 741 O O . CYS A 1 94 ? 39.836 1.689 -25.446 1.00 32.16 94 CYS A O 1
ATOM 743 N N . CYS A 1 95 ? 39.916 3.924 -25.251 1.00 33.41 95 CYS A N 1
ATOM 744 C CA . CYS A 1 95 ? 39.478 4.215 -26.603 1.00 33.41 95 CYS A CA 1
ATOM 745 C C . CYS A 1 95 ? 40.641 3.920 -27.557 1.00 33.41 95 CYS A C 1
ATOM 747 O O . CYS A 1 95 ? 41.609 4.674 -27.575 1.00 33.41 95 CYS A O 1
ATOM 749 N N . GLU A 1 96 ? 40.530 2.874 -28.368 1.00 34.09 96 GLU A N 1
ATOM 750 C CA . GLU A 1 96 ? 41.242 2.797 -29.641 1.00 34.09 96 GLU A CA 1
ATOM 751 C C . GLU A 1 96 ? 40.268 2.332 -30.721 1.00 34.09 96 GLU A C 1
ATOM 753 O O . GLU A 1 96 ? 39.636 1.287 -30.587 1.00 34.09 96 GLU A O 1
ATOM 758 N N . GLY A 1 97 ? 40.167 3.131 -31.785 1.00 34.91 97 GLY A N 1
ATOM 759 C CA . GLY A 1 97 ? 39.468 2.777 -33.016 1.00 34.91 97 GLY A CA 1
ATOM 760 C C . GLY A 1 97 ? 38.277 3.672 -33.319 1.00 34.91 97 GLY A C 1
ATOM 761 O O . GLY A 1 97 ? 37.228 3.558 -32.690 1.00 34.91 97 GLY A O 1
ATOM 762 N N . ASP A 1 98 ? 38.469 4.547 -34.304 1.00 42.28 98 ASP A N 1
ATOM 763 C CA . ASP A 1 98 ? 37.391 5.140 -35.085 1.00 42.28 98 ASP A CA 1
ATOM 764 C C . ASP A 1 98 ? 36.604 4.023 -35.800 1.00 42.28 98 ASP A C 1
ATOM 766 O O . ASP A 1 98 ? 37.187 3.031 -36.235 1.00 42.28 98 ASP A O 1
ATOM 770 N N . ASP A 1 99 ? 35.294 4.239 -35.931 1.00 44.28 99 ASP A N 1
ATOM 771 C CA . ASP A 1 99 ? 34.288 3.438 -36.645 1.00 44.28 99 ASP A CA 1
ATOM 772 C C . ASP A 1 99 ? 33.456 2.427 -35.816 1.00 44.28 99 ASP A C 1
ATOM 774 O O . ASP A 1 99 ? 33.931 1.674 -34.974 1.00 44.28 99 ASP A O 1
ATOM 778 N N . ASP A 1 100 ? 32.156 2.438 -36.132 1.00 34.78 100 ASP A N 1
ATOM 779 C CA . ASP A 1 100 ? 31.080 1.505 -35.767 1.00 34.78 100 ASP A CA 1
ATOM 780 C C . ASP A 1 100 ? 30.182 1.795 -34.539 1.00 34.78 100 ASP A C 1
ATOM 782 O O . ASP A 1 100 ? 30.320 1.335 -33.405 1.00 34.78 100 ASP A O 1
ATOM 786 N N . TRP A 1 101 ? 29.108 2.511 -34.883 1.00 47.34 101 TRP A N 1
ATOM 787 C CA . TRP A 1 101 ? 27.781 2.595 -34.274 1.00 47.34 101 TRP A CA 1
ATOM 788 C C . TRP A 1 101 ? 27.159 1.214 -33.950 1.00 47.34 101 TRP A C 1
ATOM 790 O O . TRP A 1 101 ? 26.229 0.786 -34.624 1.00 47.34 101 TRP A O 1
ATOM 800 N N . TYR A 1 102 ? 27.612 0.500 -32.916 1.00 44.44 102 TYR A N 1
ATOM 801 C CA . TYR A 1 102 ? 26.784 -0.523 -32.242 1.00 44.44 102 TYR A CA 1
ATOM 802 C C . TYR A 1 102 ? 27.320 -0.925 -30.858 1.00 44.44 102 TYR A C 1
ATOM 804 O O . TYR A 1 102 ? 27.612 -2.084 -30.596 1.00 44.44 102 TYR A O 1
ATOM 812 N N . CYS A 1 103 ? 27.417 0.026 -29.930 1.00 40.34 103 CYS A N 1
ATOM 813 C CA . CYS A 1 103 ? 27.718 -0.278 -28.527 1.00 40.34 103 CYS A CA 1
ATOM 814 C C . CYS A 1 103 ? 26.726 0.413 -27.593 1.00 40.34 103 CYS A C 1
ATOM 816 O O . CYS A 1 103 ? 27.094 1.242 -26.767 1.00 40.34 103 CYS A O 1
ATOM 818 N N . ASN A 1 104 ? 25.450 0.079 -27.739 1.00 47.59 104 ASN A N 1
ATOM 819 C CA . ASN A 1 104 ? 24.475 0.262 -26.675 1.00 47.59 104 ASN A CA 1
ATOM 820 C C . ASN A 1 104 ? 23.441 -0.843 -26.841 1.00 47.59 104 ASN A C 1
ATOM 822 O O . ASN A 1 104 ? 22.635 -0.746 -27.752 1.00 47.59 104 ASN A O 1
ATOM 826 N N . ASP A 1 105 ? 23.551 -1.909 -26.047 1.00 43.94 105 ASP A N 1
ATOM 827 C CA . ASP A 1 105 ? 22.440 -2.778 -25.634 1.00 43.94 105 ASP A CA 1
ATOM 828 C C . ASP A 1 105 ? 23.005 -4.009 -24.917 1.00 43.94 105 ASP A C 1
ATOM 830 O O . ASP A 1 105 ? 23.245 -5.026 -25.546 1.00 43.94 105 ASP A O 1
ATOM 834 N N . VAL A 1 106 ? 23.273 -3.891 -23.612 1.00 41.06 106 VAL A N 1
ATOM 835 C CA . VAL A 1 106 ? 22.647 -4.703 -22.542 1.00 41.06 106 VAL A CA 1
ATOM 836 C C . VAL A 1 106 ? 22.891 -3.952 -21.225 1.00 41.06 106 VAL A C 1
ATOM 838 O O . VAL A 1 106 ? 23.656 -4.365 -20.360 1.00 41.06 106 VAL A O 1
ATOM 841 N N . GLY A 1 107 ? 22.270 -2.784 -21.087 1.00 35.66 107 GLY A N 1
ATOM 842 C CA . GLY A 1 107 ? 22.158 -2.094 -19.809 1.00 35.66 107 GLY A CA 1
ATOM 843 C C . GLY A 1 107 ? 20.710 -2.174 -19.365 1.00 35.66 107 GLY A C 1
ATOM 844 O O . GLY A 1 107 ? 19.884 -1.413 -19.864 1.00 35.66 107 GLY A O 1
ATOM 845 N N . LEU A 1 108 ? 20.386 -3.092 -18.452 1.00 37.97 108 LEU A N 1
ATOM 846 C CA . LEU A 1 108 ? 19.148 -3.037 -17.675 1.00 37.97 108 LEU A CA 1
ATOM 847 C C . LEU A 1 108 ? 19.202 -1.790 -16.784 1.00 37.97 108 LEU A C 1
ATOM 849 O O . LEU A 1 108 ? 19.476 -1.861 -15.591 1.00 37.97 108 LEU A O 1
ATO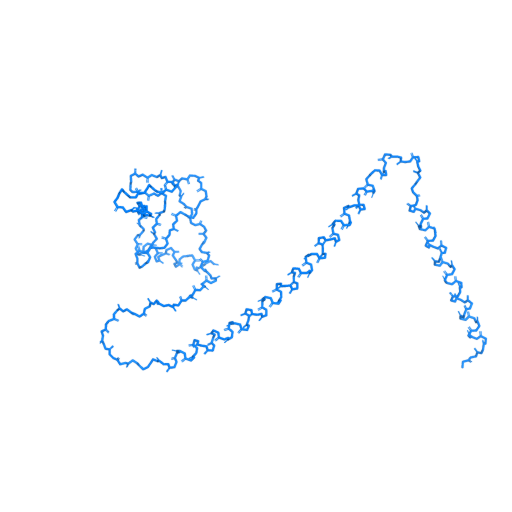M 853 N N . ILE A 1 109 ? 18.959 -0.628 -17.381 1.00 37.03 109 ILE A N 1
ATOM 854 C CA . ILE A 1 109 ? 18.600 0.574 -16.649 1.00 37.03 109 ILE A CA 1
ATOM 855 C C . ILE A 1 109 ? 17.120 0.399 -16.317 1.00 37.03 109 ILE A C 1
ATOM 857 O O . ILE A 1 109 ? 16.239 0.755 -17.101 1.00 37.03 109 ILE A O 1
ATOM 861 N N . PHE A 1 110 ? 16.836 -0.203 -15.161 1.00 36.53 110 PHE A N 1
ATOM 862 C CA . PHE A 1 110 ? 15.559 0.035 -14.501 1.00 36.53 110 PHE A CA 1
ATOM 863 C C . PHE A 1 110 ? 15.610 1.482 -14.005 1.00 36.53 110 PHE A C 1
ATOM 865 O O . PHE A 1 110 ? 16.096 1.773 -12.916 1.00 36.53 110 PHE A O 1
ATOM 872 N N . ASP A 1 111 ? 15.238 2.407 -14.888 1.00 40.12 111 ASP A N 1
ATOM 873 C CA . ASP A 1 111 ? 15.189 3.834 -14.598 1.00 40.12 111 ASP A CA 1
ATOM 874 C C . ASP A 1 111 ? 14.000 4.085 -13.660 1.00 40.12 111 ASP A C 1
ATOM 876 O O . ASP A 1 111 ? 12.854 4.243 -14.084 1.00 40.12 111 ASP A O 1
ATOM 880 N N . GLU A 1 112 ? 14.288 4.068 -12.359 1.00 46.09 112 GLU A N 1
ATOM 881 C CA . GLU A 1 112 ? 13.350 4.283 -11.251 1.00 46.09 112 GLU A CA 1
ATOM 882 C C . GLU A 1 112 ? 12.758 5.715 -11.234 1.00 46.09 112 GLU A C 1
ATOM 884 O O . GLU A 1 112 ? 11.927 6.036 -10.389 1.00 46.09 112 GLU A O 1
ATOM 889 N N . ARG A 1 113 ? 13.111 6.578 -12.204 1.00 41.97 113 ARG A N 1
ATOM 890 C CA . ARG A 1 113 ? 12.470 7.882 -12.463 1.00 41.97 113 ARG A CA 1
ATOM 891 C C . ARG A 1 113 ? 11.729 7.983 -13.799 1.00 41.97 113 ARG A C 1
ATOM 893 O O . ARG A 1 113 ? 11.161 9.033 -14.091 1.00 41.97 113 ARG A O 1
ATOM 900 N N . ARG A 1 114 ? 11.641 6.908 -14.590 1.00 45.00 114 ARG A N 1
ATOM 901 C CA . ARG A 1 114 ? 10.867 6.863 -15.848 1.00 45.00 114 ARG A CA 1
ATOM 902 C C . ARG A 1 114 ? 9.511 6.178 -15.728 1.00 45.00 114 ARG A C 1
ATOM 904 O O . ARG A 1 114 ? 8.978 5.682 -16.722 1.00 45.00 114 ARG A O 1
ATOM 911 N N . THR A 1 115 ? 8.858 6.248 -14.570 1.00 46.53 115 THR A N 1
ATOM 912 C CA . THR A 1 115 ? 7.388 6.219 -14.571 1.00 46.53 115 THR A CA 1
ATOM 913 C C . THR A 1 115 ? 6.904 7.537 -15.169 1.00 46.53 115 THR A C 1
ATOM 915 O O . THR A 1 115 ? 6.451 8.432 -14.458 1.00 46.53 115 THR A O 1
ATOM 918 N N . MET A 1 116 ? 7.059 7.693 -16.488 1.00 52.47 116 MET A N 1
ATOM 919 C CA . MET A 1 116 ? 6.404 8.777 -17.196 1.00 52.47 116 MET A CA 1
ATOM 920 C C . MET A 1 116 ? 4.932 8.694 -16.844 1.00 52.47 116 MET A C 1
ATOM 922 O O . MET A 1 116 ? 4.319 7.630 -16.970 1.00 52.47 116 MET A O 1
ATOM 926 N N . GLN A 1 117 ? 4.410 9.811 -16.347 1.00 47.22 117 GLN A N 1
ATOM 927 C CA . GLN A 1 117 ? 2.992 10.011 -16.109 1.00 47.22 117 GLN A CA 1
ATOM 928 C C . GLN A 1 117 ? 2.210 9.352 -17.241 1.00 47.22 117 GLN A C 1
ATOM 930 O O . GLN A 1 117 ? 2.555 9.536 -18.409 1.00 47.22 117 GLN A O 1
ATOM 935 N N . VAL A 1 118 ? 1.220 8.532 -16.879 1.00 51.16 118 VAL A N 1
ATOM 936 C CA . VAL A 1 118 ? 0.405 7.750 -17.813 1.00 51.16 118 VAL A CA 1
ATOM 937 C C . VAL A 1 118 ? -0.042 8.662 -18.956 1.00 51.16 118 VAL A C 1
ATOM 939 O O . VAL A 1 118 ? -0.931 9.492 -18.791 1.00 51.16 118 VAL A O 1
ATOM 942 N N . LEU A 1 119 ? 0.622 8.545 -20.108 1.00 53.94 119 LEU A N 1
ATOM 943 C CA . LEU A 1 119 ? 0.343 9.376 -21.271 1.00 53.94 119 LEU A CA 1
ATOM 944 C C . LEU A 1 119 ? -0.892 8.801 -21.959 1.00 53.94 119 LEU A C 1
ATOM 946 O O . LEU A 1 119 ? -0.853 7.796 -22.680 1.00 53.94 119 LEU A O 1
ATOM 950 N N . VAL A 1 120 ? -2.017 9.434 -21.648 1.00 58.06 120 VAL A N 1
ATOM 951 C CA . VAL A 1 120 ? -3.335 9.126 -22.192 1.00 58.06 120 VAL A CA 1
ATOM 952 C C . VAL A 1 120 ? -3.430 9.716 -23.595 1.00 58.06 120 VAL A C 1
ATOM 954 O O . VAL A 1 120 ? -3.057 10.867 -23.822 1.00 58.06 120 VAL A O 1
ATOM 957 N N . CYS A 1 121 ? -3.954 8.945 -24.544 1.00 64.50 121 CYS A N 1
ATOM 958 C CA . CYS A 1 121 ? -4.343 9.502 -25.830 1.00 64.50 121 CYS A CA 1
ATOM 959 C C . CYS A 1 121 ? -5.743 10.075 -25.687 1.00 64.50 121 CYS A C 1
ATOM 961 O O . CYS A 1 121 ? -6.670 9.356 -25.334 1.00 64.50 121 CYS A O 1
ATOM 963 N N . THR A 1 122 ? -5.911 11.342 -26.040 1.00 65.19 122 THR A N 1
ATOM 964 C CA . THR A 1 122 ? -7.202 12.052 -26.042 1.00 65.19 122 THR A CA 1
ATOM 965 C C . THR A 1 122 ? -8.187 11.553 -27.109 1.00 65.19 122 THR A C 1
ATOM 967 O O . THR A 1 122 ? -9.259 12.112 -27.283 1.00 65.19 122 THR A O 1
ATOM 970 N N . CYS A 1 123 ? -7.804 10.534 -27.872 1.00 65.88 123 CYS A N 1
ATOM 971 C CA . CYS A 1 123 ? -8.499 10.040 -29.054 1.00 65.88 123 CYS A CA 1
ATOM 972 C C . CYS A 1 123 ? -9.499 8.904 -28.785 1.00 65.88 123 CYS A C 1
ATOM 974 O O . CYS A 1 123 ? -10.316 8.572 -29.644 1.00 65.88 123 CYS A O 1
ATOM 976 N N . THR A 1 124 ? -9.392 8.285 -27.615 1.00 57.88 124 THR A N 1
ATOM 977 C CA . THR A 1 124 ? -10.278 7.251 -27.089 1.00 57.88 124 THR A CA 1
ATOM 978 C C . THR A 1 124 ? -10.450 7.641 -25.638 1.00 57.88 124 THR A C 1
ATOM 980 O O . THR A 1 124 ? -9.456 7.600 -24.919 1.00 57.88 124 THR A O 1
ATOM 983 N N . ASP A 1 125 ? -11.646 8.050 -25.217 1.00 56.47 125 ASP A N 1
ATOM 984 C CA . ASP A 1 125 ? -11.982 8.571 -23.875 1.00 56.47 125 ASP A CA 1
ATOM 985 C C . ASP A 1 125 ? -11.741 7.575 -22.704 1.00 56.47 125 ASP A C 1
ATOM 987 O O . ASP A 1 125 ? -12.319 7.674 -21.626 1.00 56.47 125 ASP A O 1
ATOM 991 N N . SER A 1 126 ? -10.879 6.584 -22.915 1.00 55.84 126 SER A N 1
ATOM 992 C CA . SER A 1 126 ? -10.455 5.507 -22.032 1.00 55.84 126 SER A CA 1
ATOM 993 C C . SER A 1 126 ? -8.993 5.688 -21.597 1.00 55.84 126 SER A C 1
ATOM 995 O O . SER A 1 126 ? -8.093 5.825 -22.432 1.00 55.84 126 SER A O 1
ATOM 997 N N . LEU A 1 127 ? -8.746 5.616 -20.286 1.00 54.56 127 LEU A N 1
ATOM 998 C CA . LEU A 1 127 ? -7.417 5.701 -19.673 1.00 54.56 127 LEU A CA 1
ATOM 999 C C . LEU A 1 127 ? -6.585 4.437 -19.965 1.00 54.56 127 LEU A C 1
ATOM 1001 O O . LEU A 1 127 ? -6.712 3.428 -19.275 1.00 54.56 127 LEU A O 1
ATOM 1005 N N . HIS A 1 128 ? -5.699 4.499 -20.961 1.00 59.47 128 HIS A N 1
ATOM 1006 C CA . HIS A 1 128 ? -4.727 3.440 -21.259 1.00 59.47 128 HIS A CA 1
ATOM 1007 C C . HIS A 1 128 ? -3.330 4.013 -21.522 1.00 59.47 128 HIS A C 1
ATOM 1009 O O . HIS A 1 128 ? -3.193 5.157 -21.960 1.00 59.47 128 HIS A O 1
ATOM 1015 N N . ILE A 1 129 ? -2.292 3.186 -21.311 1.00 59.34 129 ILE A N 1
ATOM 1016 C CA . ILE A 1 129 ? -0.923 3.464 -21.772 1.00 59.34 129 ILE A CA 1
ATOM 1017 C C . ILE A 1 129 ? -0.948 3.415 -23.297 1.00 59.34 129 ILE A C 1
ATOM 1019 O O . ILE A 1 129 ? -0.856 2.369 -23.943 1.00 59.34 129 ILE A O 1
ATOM 1023 N N . SER A 1 130 ? -1.171 4.587 -23.867 1.00 57.88 130 SER A N 1
ATOM 1024 C CA . SER A 1 130 ? -1.487 4.738 -25.278 1.00 57.88 130 SER A CA 1
ATOM 1025 C C . SER A 1 130 ? -0.251 4.968 -26.131 1.00 57.88 130 SER A C 1
ATOM 1027 O O . SER A 1 130 ? -0.370 5.144 -27.339 1.00 57.88 130 SER A O 1
ATOM 1029 N N . VAL A 1 131 ? 0.931 5.000 -25.517 1.00 63.25 131 VAL A N 1
ATOM 1030 C CA . VAL A 1 131 ? 2.163 5.357 -26.198 1.00 63.25 131 VAL A CA 1
ATOM 1031 C C . VAL A 1 131 ? 3.281 4.424 -25.771 1.00 63.25 131 VAL A C 1
ATOM 1033 O O . VAL A 1 131 ? 3.509 4.193 -24.587 1.00 63.25 131 VAL A O 1
ATOM 1036 N N . THR A 1 132 ? 3.957 3.865 -26.764 1.00 60.22 132 THR A N 1
ATOM 1037 C CA . THR A 1 132 ? 5.087 2.959 -26.591 1.00 60.22 132 THR A CA 1
ATOM 1038 C C . THR A 1 132 ? 6.345 3.633 -27.117 1.00 60.22 132 THR A C 1
ATOM 1040 O O . THR A 1 132 ? 6.316 4.261 -28.181 1.00 60.22 132 THR A O 1
ATOM 1043 N N . ASN A 1 133 ? 7.450 3.506 -26.382 1.00 60.47 133 ASN A N 1
ATOM 1044 C CA . ASN A 1 133 ? 8.745 4.003 -26.833 1.00 60.47 133 ASN A CA 1
ATOM 1045 C C . ASN A 1 133 ? 9.209 3.193 -28.057 1.00 60.47 133 ASN A C 1
ATOM 1047 O O . ASN A 1 133 ? 9.370 1.977 -27.972 1.00 60.47 133 ASN A O 1
ATOM 1051 N N . GLY A 1 134 ? 9.389 3.865 -29.195 1.00 57.06 134 GLY A N 1
ATOM 1052 C CA . GLY A 1 134 ? 9.791 3.269 -30.470 1.00 57.06 134 GLY A CA 1
ATOM 1053 C C . GLY A 1 134 ? 11.267 3.499 -30.806 1.00 57.06 134 GLY A C 1
ATOM 1054 O O . GLY A 1 134 ? 11.576 3.823 -31.955 1.00 57.06 134 GLY A O 1
ATOM 1055 N N . GLY A 1 135 ? 12.163 3.380 -29.819 1.00 59.50 135 GLY A N 1
ATOM 1056 C CA . GLY A 1 135 ? 13.610 3.597 -29.971 1.00 59.50 135 GLY A CA 1
ATOM 1057 C C . GLY A 1 135 ? 13.981 5.054 -30.295 1.00 59.50 135 GLY A C 1
ATOM 1058 O O . GLY A 1 135 ? 13.230 5.976 -29.978 1.00 59.50 135 GLY A O 1
ATOM 1059 N N . ASN A 1 136 ? 15.109 5.274 -30.991 1.00 52.50 136 ASN A N 1
ATOM 1060 C CA . ASN A 1 136 ? 15.609 6.603 -31.419 1.00 52.50 136 ASN A CA 1
ATOM 1061 C C . ASN A 1 136 ? 14.614 7.433 -32.269 1.00 52.50 136 ASN A C 1
ATOM 1063 O O . ASN A 1 136 ? 14.894 8.579 -32.609 1.00 52.50 136 ASN A O 1
ATOM 1067 N N . GLY A 1 137 ? 13.455 6.872 -32.630 1.00 59.12 137 GLY A N 1
ATOM 1068 C CA . GLY A 1 137 ? 12.388 7.535 -33.378 1.00 59.12 137 GLY A CA 1
ATOM 1069 C C . GLY A 1 137 ? 11.311 8.216 -32.526 1.00 59.12 137 GLY A C 1
ATOM 1070 O O . GLY A 1 137 ? 10.341 8.712 -33.098 1.00 59.12 137 GLY A O 1
ATOM 1071 N N . GLY A 1 138 ? 11.447 8.231 -31.197 1.00 66.62 138 GLY A N 1
ATOM 1072 C CA . GLY A 1 138 ? 10.495 8.873 -30.291 1.00 66.62 138 GLY A CA 1
ATOM 1073 C C . GLY A 1 138 ? 9.247 8.034 -29.995 1.00 66.62 138 GLY A C 1
ATOM 1074 O O . GLY A 1 138 ? 9.239 6.805 -30.084 1.00 66.62 138 GLY A O 1
ATOM 1075 N N . TRP A 1 139 ? 8.183 8.724 -29.585 1.00 73.12 139 TRP A N 1
ATOM 1076 C CA . TRP A 1 139 ? 6.968 8.122 -29.032 1.00 73.12 139 TRP A CA 1
ATOM 1077 C C . TRP A 1 139 ? 5.960 7.768 -30.132 1.00 73.12 139 TRP A C 1
ATOM 1079 O O . TRP A 1 139 ? 5.634 8.608 -30.978 1.00 73.12 139 TRP A O 1
ATOM 1089 N N . GLN A 1 140 ? 5.465 6.525 -30.120 1.00 75.50 140 GLN A N 1
ATOM 1090 C CA . GLN A 1 140 ? 4.465 6.020 -31.063 1.00 75.50 140 GLN A CA 1
ATOM 1091 C C . GLN A 1 140 ? 3.172 5.640 -30.344 1.00 75.50 140 GLN A C 1
ATOM 1093 O O . GLN A 1 140 ? 3.198 4.878 -29.380 1.00 75.50 140 GLN A O 1
ATOM 1098 N N . SER A 1 141 ? 2.036 6.141 -30.832 1.00 75.50 141 SER A N 1
ATOM 1099 C CA . SER A 1 141 ? 0.732 5.783 -30.262 1.00 75.50 141 SER A CA 1
ATOM 1100 C C . SER A 1 141 ? 0.328 4.331 -30.575 1.00 75.50 141 SER A C 1
ATOM 1102 O O . SER A 1 141 ? 0.624 3.798 -31.643 1.00 75.50 141 SER A O 1
ATOM 1104 N N . SER A 1 142 ? -0.365 3.682 -29.641 1.00 74.69 142 SER A N 1
ATOM 1105 C CA . SER A 1 142 ? -0.887 2.309 -29.723 1.00 74.69 142 SER A CA 1
ATOM 1106 C C . SER A 1 142 ? -2.389 2.255 -30.035 1.00 74.69 142 SER A C 1
ATOM 1108 O O . SER A 1 142 ? -2.961 1.171 -30.175 1.00 74.69 142 SER A O 1
ATOM 1110 N N . CYS A 1 143 ? -3.031 3.421 -30.126 1.00 76.75 143 CYS A N 1
ATOM 1111 C CA . CYS A 1 143 ? -4.477 3.604 -30.273 1.00 76.75 143 CYS A CA 1
ATOM 1112 C C . CYS A 1 143 ? -4.879 4.418 -31.515 1.00 76.75 143 CYS A C 1
ATOM 1114 O O . CYS A 1 143 ? -6.047 4.417 -31.889 1.00 76.75 143 CYS A O 1
ATOM 1116 N N . CYS A 1 144 ? -3.947 5.124 -32.164 1.00 79.31 144 CYS A N 1
ATOM 1117 C CA . CYS A 1 144 ? -4.274 6.051 -33.245 1.00 79.31 144 CYS A CA 1
ATOM 1118 C C . CYS A 1 144 ? -3.298 6.001 -34.404 1.00 79.31 144 CYS A C 1
ATOM 1120 O O . CYS A 1 144 ? -2.089 6.045 -34.226 1.00 79.31 144 CYS A O 1
ATOM 1122 N N . THR A 1 145 ? -3.834 6.024 -35.614 1.00 79.19 145 THR A N 1
ATOM 1123 C CA . THR A 1 145 ? -3.102 6.295 -36.856 1.00 79.19 145 THR A CA 1
ATOM 1124 C C . THR A 1 145 ? -3.551 7.643 -37.429 1.00 79.19 145 THR A C 1
ATOM 1126 O O . THR A 1 145 ? -4.281 8.386 -36.777 1.00 79.19 145 THR A O 1
ATOM 1129 N N . ALA A 1 146 ? -3.118 7.991 -38.644 1.00 76.50 146 ALA A N 1
ATOM 1130 C CA . ALA A 1 146 ? -3.574 9.212 -39.312 1.00 76.50 146 ALA A CA 1
ATOM 1131 C C . ALA A 1 146 ? -5.079 9.201 -39.654 1.00 76.50 146 ALA A C 1
ATOM 1133 O O . ALA A 1 146 ? -5.662 10.269 -39.806 1.00 76.50 146 ALA A O 1
ATOM 1134 N N . THR A 1 147 ? -5.695 8.022 -39.781 1.00 78.31 147 THR A N 1
ATOM 1135 C CA . THR A 1 147 ? -7.067 7.862 -40.299 1.00 78.31 147 THR A CA 1
ATOM 1136 C C . THR A 1 147 ? -7.975 7.001 -39.420 1.00 78.31 147 THR A C 1
ATOM 1138 O O . THR A 1 147 ? -9.165 6.896 -39.700 1.00 78.31 147 THR A O 1
ATOM 1141 N N . LEU A 1 148 ? -7.444 6.371 -38.368 1.00 77.69 148 LEU A N 1
ATOM 1142 C CA . LEU A 1 148 ? -8.173 5.398 -37.556 1.00 77.69 148 LEU A CA 1
ATOM 1143 C C . LEU A 1 148 ? -7.763 5.488 -36.081 1.00 77.69 148 LEU A C 1
ATOM 1145 O O . LEU A 1 148 ? -6.573 5.403 -35.767 1.00 77.69 148 LEU A O 1
ATOM 1149 N N . SER A 1 149 ? -8.763 5.636 -35.209 1.00 82.12 149 SER A N 1
ATOM 1150 C CA . SER A 1 149 ? -8.649 5.709 -33.747 1.00 82.12 149 SER A CA 1
ATOM 1151 C C . SER A 1 149 ? -9.374 4.515 -33.119 1.00 82.12 149 SER A C 1
ATOM 1153 O O . SER A 1 149 ? -10.601 4.474 -33.111 1.00 82.12 149 SER A O 1
ATOM 1155 N N . GLN A 1 150 ? -8.630 3.509 -32.658 1.00 77.50 150 GLN A N 1
ATOM 1156 C CA . GLN A 1 150 ? -9.147 2.374 -31.883 1.00 77.50 150 GLN A CA 1
ATOM 1157 C C . GLN A 1 150 ? -8.020 1.724 -31.073 1.00 77.50 150 GLN A C 1
ATOM 1159 O O . GLN A 1 150 ? -6.886 1.612 -31.548 1.00 77.50 150 GLN A O 1
ATOM 1164 N N . HIS A 1 151 ? -8.337 1.250 -29.867 1.00 74.94 151 HIS A N 1
ATOM 1165 C CA . HIS A 1 151 ? -7.392 0.539 -29.012 1.00 74.94 151 HIS A CA 1
ATOM 1166 C C . HIS A 1 151 ? -7.870 -0.899 -28.738 1.00 74.94 151 HIS A C 1
ATOM 1168 O O . HIS A 1 151 ? -8.989 -1.071 -28.255 1.00 74.94 151 HIS A O 1
ATOM 1174 N N . PRO A 1 152 ? -7.042 -1.930 -28.996 1.00 76.62 152 PRO A N 1
ATOM 1175 C CA . PRO A 1 152 ? -5.722 -1.875 -29.633 1.00 76.62 152 PRO A CA 1
ATOM 1176 C C . PRO A 1 152 ? -5.809 -1.721 -31.164 1.00 76.62 152 PRO A C 1
ATOM 1178 O O . PRO A 1 152 ? -6.753 -2.201 -31.790 1.00 76.62 152 PRO A O 1
ATOM 1181 N N . LEU A 1 153 ? -4.788 -1.119 -31.790 1.00 79.62 153 LEU A N 1
ATOM 1182 C CA . LEU A 1 153 ? -4.709 -1.013 -33.255 1.00 79.62 153 LEU A CA 1
ATOM 1183 C C . LEU A 1 153 ? -4.810 -2.390 -33.952 1.00 79.62 153 LEU A C 1
ATOM 1185 O O . LEU A 1 153 ? -4.367 -3.409 -33.396 1.00 79.62 153 LEU A O 1
ATOM 1189 N N . PRO A 1 154 ? -5.379 -2.442 -35.172 1.00 83.50 154 PRO A N 1
ATOM 1190 C CA . PRO A 1 154 ? -5.640 -3.692 -35.872 1.00 83.50 154 PRO A CA 1
ATOM 1191 C C . PRO A 1 154 ? -4.334 -4.410 -36.215 1.00 83.50 154 PRO A C 1
ATOM 1193 O O . PRO A 1 154 ? -3.273 -3.797 -36.351 1.00 83.50 154 PRO A O 1
ATOM 1196 N N . GLN A 1 155 ? -4.405 -5.732 -36.333 1.00 84.31 155 GLN A N 1
ATOM 1197 C CA . GLN A 1 155 ? -3.250 -6.541 -36.704 1.00 84.31 155 GLN A CA 1
ATOM 1198 C C . GLN A 1 155 ? -2.853 -6.250 -38.156 1.00 84.31 155 GLN A C 1
ATOM 1200 O O . GLN A 1 155 ? -3.723 -6.101 -39.016 1.00 84.31 155 GLN A O 1
ATOM 1205 N N . VAL A 1 156 ? -1.552 -6.161 -38.451 1.00 80.06 156 VAL A N 1
ATOM 1206 C CA . VAL A 1 156 ? -1.136 -6.011 -39.851 1.00 80.06 156 VAL A CA 1
ATOM 1207 C C . VAL A 1 156 ? -1.429 -7.312 -40.608 1.00 80.06 156 VAL A C 1
ATOM 1209 O O . VAL A 1 156 ? -1.093 -8.394 -40.122 1.00 80.06 156 VAL A O 1
ATOM 1212 N N . PRO A 1 157 ? -2.008 -7.241 -41.816 1.00 76.56 157 PRO A N 1
ATOM 1213 C CA . PRO A 1 157 ? -2.416 -8.434 -42.557 1.00 76.56 157 PRO A CA 1
ATOM 1214 C C . PRO A 1 157 ? -1.229 -9.321 -42.964 1.00 76.56 157 PRO A C 1
ATOM 1216 O O . PRO A 1 157 ? -1.394 -10.520 -43.155 1.00 76.56 157 PRO A O 1
ATOM 1219 N N . ASN A 1 158 ? -0.023 -8.747 -43.060 1.00 78.88 158 ASN A N 1
ATOM 1220 C CA . ASN A 1 158 ? 1.180 -9.421 -43.562 1.00 78.88 158 ASN A CA 1
ATOM 1221 C C . ASN A 1 158 ? 2.229 -9.742 -42.471 1.00 78.88 158 ASN A C 1
ATOM 1223 O O . ASN A 1 158 ? 3.343 -10.151 -42.779 1.00 78.88 158 ASN A O 1
ATOM 1227 N N . LYS A 1 159 ? 1.926 -9.543 -41.178 1.00 77.31 159 LYS A N 1
ATOM 1228 C CA . LYS A 1 159 ? 2.806 -9.997 -40.081 1.00 77.31 159 LYS A CA 1
ATOM 1229 C C . LYS A 1 159 ? 1.981 -10.580 -38.939 1.00 77.31 159 LYS A C 1
ATOM 1231 O O . LYS A 1 159 ? 1.128 -9.913 -38.352 1.00 77.31 159 LYS A O 1
ATOM 1236 N N . ARG A 1 160 ? 2.258 -11.836 -38.586 1.00 69.56 160 ARG A N 1
ATOM 1237 C CA . ARG A 1 160 ? 1.658 -12.468 -37.405 1.00 69.56 160 ARG A CA 1
ATOM 1238 C C . ARG A 1 160 ? 2.176 -11.754 -36.149 1.00 69.56 160 ARG A C 1
ATOM 1240 O O . ARG A 1 160 ? 3.374 -11.519 -36.040 1.00 69.56 160 ARG A O 1
ATOM 1247 N N . HIS A 1 161 ? 1.275 -11.406 -35.231 1.00 74.81 161 HIS A N 1
ATOM 1248 C CA . HIS A 1 161 ? 1.555 -10.752 -33.940 1.00 74.81 161 HIS A CA 1
ATOM 1249 C C . HIS A 1 161 ? 1.995 -9.277 -33.972 1.00 74.81 161 HIS A C 1
ATOM 1251 O O . HIS A 1 161 ? 2.163 -8.684 -32.910 1.00 74.81 161 HIS A O 1
ATOM 1257 N N . SER A 1 162 ? 2.137 -8.641 -35.140 1.00 73.50 162 SER A N 1
ATOM 1258 C CA . SER A 1 162 ? 2.384 -7.192 -35.208 1.00 73.50 162 SER A CA 1
ATOM 1259 C C . SER A 1 162 ? 1.081 -6.421 -35.430 1.00 73.50 162 SER A C 1
ATOM 1261 O O . SER A 1 162 ? 0.214 -6.843 -36.194 1.00 73.50 162 SER A O 1
ATOM 1263 N N . ARG A 1 163 ? 0.940 -5.263 -34.785 1.00 79.06 163 ARG A N 1
ATOM 1264 C CA . ARG A 1 163 ? -0.175 -4.331 -35.011 1.00 79.06 163 ARG A CA 1
ATOM 1265 C C . ARG A 1 163 ? 0.247 -3.211 -35.949 1.00 79.06 163 ARG A C 1
ATOM 1267 O O . ARG A 1 163 ? 1.439 -2.973 -36.142 1.00 79.06 163 ARG A O 1
ATOM 1274 N N . VAL A 1 164 ? -0.730 -2.541 -36.554 1.00 80.56 164 VAL A N 1
ATOM 1275 C CA . VAL A 1 164 ? -0.483 -1.312 -37.310 1.00 80.56 164 VAL A CA 1
ATOM 1276 C C . VAL A 1 164 ? 0.185 -0.309 -36.372 1.00 80.56 164 VAL A C 1
ATOM 1278 O O . VAL A 1 164 ? -0.281 -0.096 -35.256 1.00 80.56 164 VAL A O 1
ATOM 1281 N N . GLY A 1 165 ? 1.301 0.273 -36.810 1.00 79.31 165 GLY A N 1
ATOM 1282 C CA . GLY A 1 165 ? 2.000 1.287 -36.030 1.00 79.31 165 GLY A CA 1
ATOM 1283 C C . GLY A 1 165 ? 1.191 2.579 -35.989 1.00 79.31 165 GLY A C 1
ATOM 1284 O O . GLY A 1 165 ? 0.756 3.060 -37.036 1.00 79.31 165 GLY A O 1
ATOM 1285 N N . GLY A 1 166 ? 0.996 3.152 -34.803 1.00 81.44 166 GLY A N 1
ATOM 1286 C CA . GLY A 1 166 ? 0.286 4.419 -34.682 1.00 81.44 166 GLY A CA 1
ATOM 1287 C C . GLY A 1 166 ? 1.118 5.641 -35.064 1.00 81.44 166 GLY A C 1
ATOM 1288 O O . GLY A 1 166 ? 2.248 5.543 -35.556 1.00 81.44 166 GLY A O 1
ATOM 1289 N N . LYS A 1 167 ? 0.546 6.823 -34.835 1.00 79.75 167 LYS A N 1
ATOM 1290 C CA . LYS A 1 167 ? 1.159 8.122 -35.132 1.00 79.75 167 LYS A CA 1
ATOM 1291 C C . LYS A 1 167 ? 2.417 8.322 -34.284 1.00 79.75 167 LYS A C 1
ATOM 1293 O O . LYS A 1 167 ? 2.370 8.123 -33.068 1.00 79.75 167 LYS A O 1
ATOM 1298 N N . LYS A 1 168 ? 3.512 8.723 -34.939 1.00 75.69 168 LYS A N 1
ATOM 1299 C CA . LYS A 1 168 ? 4.784 9.090 -34.305 1.00 75.69 168 LYS A CA 1
ATOM 1300 C C . LYS A 1 168 ? 4.842 10.589 -34.039 1.00 75.69 168 LYS A C 1
ATOM 1302 O O . LYS A 1 168 ? 4.415 11.385 -34.877 1.00 75.69 168 LYS A O 1
ATOM 1307 N N . MET A 1 169 ? 5.393 10.965 -32.892 1.00 67.75 169 MET A N 1
ATOM 1308 C CA . MET A 1 169 ? 5.782 12.346 -32.615 1.00 67.75 169 MET A CA 1
ATOM 1309 C C . MET A 1 169 ? 7.166 12.627 -33.216 1.00 67.75 169 MET A C 1
ATOM 1311 O O . MET A 1 169 ? 8.007 11.732 -33.264 1.00 67.75 169 MET A O 1
ATOM 1315 N N . SER A 1 170 ? 7.420 13.853 -33.685 1.00 68.50 170 SER A N 1
ATOM 1316 C CA . SER A 1 170 ? 8.759 14.224 -34.153 1.00 68.50 170 SER A CA 1
ATOM 1317 C C . SER A 1 170 ? 9.746 14.286 -32.984 1.00 68.50 170 SER A C 1
ATOM 1319 O O . SER A 1 170 ? 9.396 14.734 -31.890 1.00 68.50 170 SER A O 1
ATOM 1321 N N . GLY A 1 171 ? 10.993 13.866 -33.227 1.00 67.19 171 GLY A N 1
ATOM 1322 C CA . GLY A 1 171 ? 12.039 13.804 -32.199 1.00 67.19 171 GLY A CA 1
ATOM 1323 C C . GLY A 1 171 ? 12.246 15.132 -31.463 1.00 67.19 171 GLY A C 1
ATOM 1324 O O . GLY A 1 171 ? 12.300 15.145 -30.242 1.00 67.19 171 GLY A O 1
ATOM 1325 N N . ASN A 1 172 ? 12.235 16.267 -32.173 1.00 69.94 172 ASN A N 1
ATOM 1326 C CA . ASN A 1 172 ? 12.403 17.587 -31.548 1.00 69.94 172 ASN A CA 1
ATOM 1327 C C . ASN A 1 172 ? 11.242 17.987 -30.625 1.00 69.94 172 ASN A C 1
ATOM 1329 O O . ASN A 1 172 ? 11.471 18.626 -29.601 1.00 69.94 172 ASN A O 1
ATOM 1333 N N . VAL A 1 173 ? 9.997 17.652 -30.985 1.00 65.81 173 VAL A N 1
ATOM 1334 C CA . VAL A 1 173 ? 8.827 17.944 -30.136 1.00 65.81 173 VAL A CA 1
ATOM 1335 C C . VAL A 1 173 ? 8.854 17.046 -28.905 1.00 65.81 173 VAL A C 1
ATOM 1337 O O . VAL A 1 173 ? 8.575 17.506 -27.801 1.00 65.81 173 VAL A O 1
ATOM 1340 N N . PHE A 1 174 ? 9.281 15.799 -29.082 1.00 65.19 174 PHE A N 1
ATOM 1341 C CA . PHE A 1 174 ? 9.465 14.862 -27.989 1.00 65.19 174 PHE A CA 1
ATOM 1342 C C . PHE A 1 174 ? 10.547 15.318 -26.994 1.00 65.19 174 PHE A C 1
ATOM 1344 O O . PHE A 1 174 ? 10.271 15.386 -25.798 1.00 65.19 174 PHE A O 1
ATOM 1351 N N . SER A 1 175 ? 11.732 15.717 -27.468 1.00 65.94 175 SER A N 1
ATOM 1352 C CA . SER A 1 175 ? 12.809 16.210 -26.596 1.00 65.94 175 SER A CA 1
ATOM 1353 C C . SER A 1 175 ? 12.387 17.432 -25.776 1.00 65.94 175 SER A C 1
ATOM 1355 O O . SER A 1 175 ? 12.782 17.566 -24.622 1.00 65.94 175 SER A O 1
ATOM 1357 N N . ARG A 1 176 ? 11.532 18.301 -26.336 1.00 68.44 176 ARG A N 1
ATOM 1358 C CA . ARG A 1 176 ? 10.971 19.449 -25.607 1.00 68.44 176 ARG A CA 1
ATOM 1359 C C . ARG A 1 176 ? 10.012 19.027 -24.493 1.00 68.44 176 ARG A C 1
ATOM 1361 O O . ARG A 1 176 ? 10.085 19.580 -23.402 1.00 68.44 176 ARG A O 1
ATOM 1368 N N . LEU A 1 177 ? 9.141 18.047 -24.738 1.00 63.75 177 LEU A N 1
ATOM 1369 C CA . LEU A 1 177 ? 8.225 17.531 -23.712 1.00 63.75 177 LEU A CA 1
ATOM 1370 C C . LEU A 1 177 ? 8.973 16.861 -22.558 1.00 63.75 177 LEU A C 1
ATOM 1372 O O . LEU A 1 177 ? 8.622 17.089 -21.406 1.00 63.75 177 LEU A O 1
ATOM 1376 N N . LEU A 1 178 ? 10.024 16.096 -22.860 1.00 63.19 178 LEU A N 1
ATOM 1377 C CA . LEU A 1 178 ? 10.906 15.523 -21.843 1.00 63.19 178 LEU A CA 1
ATOM 1378 C C . LEU A 1 178 ? 11.551 16.600 -20.974 1.00 63.19 178 LEU A C 1
ATOM 1380 O O . LEU A 1 178 ? 11.444 16.542 -19.755 1.00 63.19 178 LEU A O 1
ATOM 1384 N N . SER A 1 179 ? 12.142 17.620 -21.604 1.00 65.12 179 SER A N 1
ATOM 1385 C CA . SER A 1 179 ? 12.792 18.714 -20.873 1.00 65.12 179 SER A CA 1
ATOM 1386 C C . SER A 1 179 ? 11.827 19.513 -19.989 1.00 65.12 179 SER A C 1
ATOM 1388 O O . SER A 1 179 ? 12.242 20.087 -18.989 1.00 65.12 179 SER A O 1
ATOM 1390 N N . LEU A 1 180 ? 10.537 19.550 -20.346 1.00 60.97 180 LEU A N 1
ATOM 1391 C CA . LEU A 1 180 ? 9.493 20.187 -19.542 1.00 60.97 180 LEU A CA 1
ATOM 1392 C C . LEU A 1 180 ? 9.020 19.289 -18.390 1.00 60.97 180 LEU A C 1
ATOM 1394 O O . LEU A 1 180 ? 8.709 19.799 -17.320 1.00 60.97 180 LEU A O 1
ATOM 1398 N N . ALA A 1 181 ? 8.972 17.970 -18.595 1.00 58.84 181 ALA A N 1
ATOM 1399 C CA . ALA A 1 181 ? 8.574 17.004 -17.572 1.00 58.84 181 ALA A CA 1
ATOM 1400 C C . ALA A 1 181 ? 9.659 16.773 -16.504 1.00 58.84 181 ALA A C 1
ATOM 1402 O O . ALA A 1 181 ? 9.321 16.475 -15.366 1.00 58.84 181 ALA A O 1
ATOM 1403 N N . GLU A 1 182 ? 10.942 16.941 -16.844 1.00 55.41 182 GLU A N 1
ATOM 1404 C CA . GLU A 1 182 ? 12.071 16.880 -15.895 1.00 55.41 182 GLU A CA 1
ATOM 1405 C C . GLU A 1 182 ? 12.178 18.118 -14.983 1.00 55.41 182 GLU A C 1
ATOM 1407 O O . GLU A 1 182 ? 12.956 18.115 -14.032 1.00 55.41 182 GLU A O 1
ATOM 1412 N N . MET A 1 183 ? 11.409 19.177 -15.260 1.00 46.19 183 MET A N 1
ATOM 1413 C CA . MET A 1 183 ? 11.436 20.443 -14.515 1.00 46.19 183 MET A CA 1
ATOM 1414 C C . MET A 1 183 ? 10.352 20.541 -13.418 1.00 46.19 183 MET A C 1
ATOM 1416 O O . MET A 1 183 ? 10.152 21.619 -12.857 1.00 46.19 183 MET A O 1
ATOM 1420 N N . ILE A 1 184 ? 9.654 19.439 -13.116 1.00 40.47 184 ILE A N 1
ATOM 1421 C CA . ILE A 1 184 ? 8.657 19.297 -12.034 1.00 40.47 184 ILE A CA 1
ATOM 1422 C C . ILE A 1 184 ? 9.174 18.272 -11.024 1.00 40.47 184 ILE A C 1
ATOM 1424 O O . ILE A 1 184 ? 9.066 18.550 -9.809 1.00 40.47 184 ILE A O 1
#